Protein AF-A0A8H7GBW3-F1 (afdb_monomer_lite)

pLDDT: mean 79.23, std 15.1, range [35.78, 96.19]

Structure (mmCIF, N/CA/C/O backbone):
data_AF-A0A8H7GBW3-F1
#
_entry.id   AF-A0A8H7GBW3-F1
#
loop_
_atom_site.group_PDB
_atom_site.id
_atom_site.type_symbol
_atom_site.label_atom_id
_atom_site.label_alt_id
_atom_site.label_comp_id
_atom_site.label_asym_id
_atom_site.label_entity_id
_atom_site.label_seq_id
_atom_site.pdbx_PDB_ins_code
_atom_site.Cartn_x
_atom_site.Cartn_y
_atom_site.Cartn_z
_atom_site.occupancy
_atom_site.B_iso_or_equiv
_atom_site.auth_seq_id
_atom_site.auth_comp_id
_atom_site.auth_asym_id
_atom_site.auth_atom_id
_atom_site.pdbx_PDB_model_num
ATOM 1 N N . MET A 1 1 ? 8.876 -14.991 158.838 1.00 41.28 1 MET A N 1
ATOM 2 C CA . MET A 1 1 ? 8.296 -15.681 159.999 1.00 41.28 1 MET A CA 1
ATOM 3 C C . MET A 1 1 ? 6.791 -15.752 159.807 1.00 41.28 1 MET A C 1
ATOM 5 O O . MET A 1 1 ? 6.085 -14.806 160.114 1.00 41.28 1 MET A O 1
ATOM 9 N N . ASP A 1 2 ? 6.394 -16.838 159.150 1.00 40.28 2 ASP A N 1
ATOM 10 C CA . ASP A 1 2 ? 5.352 -17.784 159.567 1.00 40.28 2 ASP A CA 1
ATOM 11 C C . ASP A 1 2 ? 3.860 -17.391 159.601 1.00 40.28 2 ASP A C 1
ATOM 13 O O . ASP A 1 2 ? 3.387 -16.589 160.402 1.00 40.28 2 ASP A O 1
ATOM 17 N N . SER A 1 3 ? 3.112 -18.108 158.753 1.00 56.53 3 SER A N 1
ATOM 18 C CA . SER A 1 3 ? 1.673 -18.420 158.819 1.00 56.53 3 SER A CA 1
ATOM 19 C C . SER A 1 3 ? 1.268 -19.022 160.180 1.00 56.53 3 SER A C 1
ATOM 21 O O . SER A 1 3 ? 2.076 -19.763 160.745 1.00 56.53 3 SER A O 1
ATOM 23 N N . PRO A 1 4 ? 0.038 -18.792 160.709 1.00 57.91 4 PRO A N 1
ATOM 24 C CA . PRO A 1 4 ? -1.144 -19.662 160.435 1.00 57.91 4 PRO A CA 1
ATOM 25 C C . PRO A 1 4 ? -2.521 -18.914 160.516 1.00 57.91 4 PRO A C 1
ATOM 27 O O . PRO A 1 4 ? -2.536 -17.707 160.714 1.00 57.91 4 PRO A O 1
ATOM 30 N N . SER A 1 5 ? -3.734 -19.510 160.477 1.00 47.69 5 SER A N 1
ATOM 31 C CA . SER A 1 5 ? -4.339 -20.628 159.701 1.00 47.69 5 SER A CA 1
ATOM 32 C C . SER A 1 5 ? -5.863 -20.760 160.030 1.00 47.69 5 SER A C 1
ATOM 34 O O . SER A 1 5 ? -6.308 -20.310 161.079 1.00 47.69 5 SER A O 1
ATOM 36 N N . THR A 1 6 ? -6.621 -21.521 159.217 1.00 47.53 6 THR A N 1
ATOM 37 C CA . THR A 1 6 ? -7.866 -22.279 159.569 1.00 47.53 6 THR A CA 1
ATOM 38 C C . THR A 1 6 ? -9.262 -21.588 159.635 1.00 47.53 6 THR A C 1
ATOM 40 O O . THR A 1 6 ? -9.763 -21.241 160.692 1.00 47.53 6 THR A O 1
ATOM 43 N N . ALA A 1 7 ? -9.944 -21.573 158.477 1.00 46.47 7 ALA A N 1
ATOM 44 C CA . ALA A 1 7 ? -11.243 -22.227 158.163 1.00 46.47 7 ALA A CA 1
ATOM 45 C C . ALA A 1 7 ? -12.636 -21.872 158.795 1.00 46.47 7 ALA A C 1
ATOM 47 O O . ALA A 1 7 ? -12.895 -22.119 159.967 1.00 46.47 7 ALA A O 1
ATOM 48 N N . ARG A 1 8 ? -13.600 -21.658 157.862 1.00 43.66 8 ARG A N 1
ATOM 49 C CA . ARG A 1 8 ? -14.906 -22.373 157.649 1.00 43.66 8 ARG A CA 1
ATOM 50 C C . ARG A 1 8 ? -16.265 -21.688 157.983 1.00 43.66 8 ARG A C 1
ATOM 52 O O . ARG A 1 8 ? -16.519 -21.334 159.121 1.00 43.66 8 ARG A O 1
ATOM 59 N N . SER A 1 9 ? -17.185 -21.761 156.993 1.00 44.03 9 SER A N 1
ATOM 60 C CA . SER A 1 9 ? -18.679 -21.716 157.068 1.00 44.03 9 SER A CA 1
ATOM 61 C C . SER A 1 9 ? -19.381 -20.395 157.472 1.00 44.03 9 SER A C 1
ATOM 63 O O . SER A 1 9 ? -18.870 -19.680 158.314 1.00 44.03 9 SER A O 1
ATOM 65 N N . GLN A 1 10 ? -20.595 -20.030 157.006 1.00 46.59 10 GLN A N 1
ATOM 66 C CA . GLN A 1 10 ? -21.400 -20.340 155.794 1.00 46.59 10 GLN A CA 1
ATOM 67 C C . GLN A 1 10 ? -22.585 -19.319 155.696 1.00 46.59 10 GLN A C 1
ATOM 69 O O . GLN A 1 10 ? -22.879 -18.646 156.676 1.00 46.59 10 GLN A O 1
ATOM 74 N N . THR A 1 11 ? -23.305 -19.276 154.558 1.00 41.72 11 THR A N 1
ATOM 75 C CA . THR A 1 11 ? -24.682 -18.728 154.326 1.00 41.72 11 THR A CA 1
ATOM 76 C C . THR A 1 11 ? -25.010 -17.221 154.471 1.00 41.72 11 THR A C 1
ATOM 78 O O . THR A 1 11 ? -24.872 -16.656 155.545 1.00 41.72 11 THR A O 1
ATOM 81 N N . GLY A 1 12 ? -25.679 -16.654 153.442 1.00 35.78 12 GLY A N 1
ATOM 82 C CA . GLY A 1 12 ? -26.846 -15.760 153.646 1.00 35.78 12 GLY A CA 1
ATOM 83 C C . GLY A 1 12 ? -26.941 -14.433 152.859 1.00 35.78 12 GLY A C 1
ATOM 84 O O . GLY A 1 12 ? -26.372 -13.451 153.300 1.00 35.78 12 GLY A O 1
ATOM 85 N N . GLN A 1 13 ? -27.774 -14.405 151.798 1.00 41.00 13 GLN A N 1
ATOM 86 C CA . GLN A 1 13 ? -28.487 -13.248 151.176 1.00 41.00 13 GLN A CA 1
ATOM 87 C C . GLN A 1 13 ? -27.652 -12.043 150.646 1.00 41.00 13 GLN A C 1
ATOM 89 O O . GLN A 1 13 ? -26.916 -11.407 151.381 1.00 41.00 13 GLN A O 1
ATOM 94 N N . LEU A 1 14 ? -27.609 -11.712 149.343 1.00 44.44 14 LEU A N 1
ATOM 95 C CA . LEU A 1 14 ? -28.643 -11.256 148.377 1.00 44.44 14 LEU A CA 1
ATOM 96 C C . LEU A 1 14 ? -29.246 -9.856 148.618 1.00 44.44 14 LEU A C 1
ATOM 98 O O . LEU A 1 14 ? -30.238 -9.726 149.323 1.00 44.44 14 LEU A O 1
ATOM 102 N N . GLN A 1 15 ? -28.756 -8.864 147.859 1.00 40.22 15 GLN A N 1
ATOM 103 C CA . GLN A 1 15 ? -29.548 -7.734 147.347 1.00 40.22 15 GLN A CA 1
ATOM 104 C C . GLN A 1 15 ? -28.914 -7.237 146.026 1.00 40.22 15 GLN A C 1
ATOM 106 O O . GLN A 1 15 ? -27.753 -6.832 146.021 1.00 40.22 15 GLN A O 1
ATOM 111 N N . LEU A 1 16 ? -29.648 -7.282 144.905 1.00 48.81 16 LEU A N 1
ATOM 112 C CA . LEU A 1 16 ? -29.244 -6.668 143.625 1.00 48.81 16 LEU A CA 1
ATOM 113 C C . LEU A 1 16 ? -29.977 -5.326 143.415 1.00 48.81 16 LEU A C 1
ATOM 115 O O . LEU A 1 16 ? -31.138 -5.220 143.818 1.00 48.81 16 LEU A O 1
ATOM 119 N N . PRO A 1 17 ? -29.377 -4.341 142.717 1.00 45.72 17 PRO A N 1
ATOM 120 C CA . PRO A 1 17 ? -30.129 -3.282 142.046 1.00 45.72 17 PRO A CA 1
ATOM 121 C C . PRO A 1 17 ? -30.806 -3.832 140.771 1.00 45.72 17 PRO A C 1
ATOM 123 O O . PRO A 1 17 ? -30.269 -4.717 140.105 1.00 45.72 17 PRO A O 1
ATOM 126 N N . GLY A 1 18 ? -32.015 -3.349 140.469 1.00 49.81 18 GLY A N 1
ATOM 127 C CA . GLY A 1 18 ? -32.898 -3.922 139.440 1.00 49.81 18 GLY A CA 1
ATOM 128 C C . GLY A 1 18 ? -32.713 -3.377 138.010 1.00 49.81 18 GLY A C 1
ATOM 129 O O . GLY A 1 18 ? -31.930 -2.455 137.798 1.00 49.81 18 GLY A O 1
ATOM 130 N N . PRO A 1 19 ? -33.447 -3.935 137.025 1.00 57.28 19 PRO A N 1
ATOM 131 C CA . PRO A 1 19 ? -33.397 -3.510 135.624 1.00 57.28 19 PRO A CA 1
ATOM 132 C C . PRO A 1 19 ? -34.268 -2.272 135.330 1.00 57.28 19 PRO A C 1
ATOM 134 O O . PRO A 1 19 ? -35.390 -2.151 135.830 1.00 57.28 19 PRO A O 1
ATOM 137 N N . ASP A 1 20 ? -33.789 -1.392 134.443 1.00 59.53 20 ASP A N 1
ATOM 138 C CA . ASP A 1 20 ? -34.456 -0.143 134.038 1.00 59.53 20 ASP A CA 1
ATOM 139 C C . ASP A 1 20 ? -35.731 -0.370 133.203 1.00 59.53 20 ASP A C 1
ATOM 141 O O . ASP A 1 20 ? -35.733 -0.288 131.971 1.00 59.53 20 ASP A O 1
ATOM 145 N N . THR A 1 21 ? -36.855 -0.606 133.879 1.00 62.66 21 THR A N 1
ATOM 146 C CA . THR A 1 21 ? -38.175 -0.834 133.253 1.00 62.66 21 THR A CA 1
ATOM 147 C C . THR A 1 21 ? -38.645 0.305 132.333 1.00 62.66 21 THR A C 1
ATOM 149 O O . THR A 1 21 ? -39.323 0.049 131.338 1.00 62.66 21 THR A O 1
ATOM 152 N N . GLU A 1 22 ? -38.237 1.549 132.595 1.00 65.94 22 GLU A N 1
ATOM 153 C CA . GLU A 1 22 ? -38.532 2.708 131.737 1.00 65.94 22 GLU A CA 1
ATOM 154 C C . GLU A 1 22 ? -37.785 2.674 130.393 1.00 65.94 22 GLU A C 1
ATOM 156 O O . GLU A 1 22 ? -38.315 3.127 129.377 1.00 65.94 22 GLU A O 1
ATOM 161 N N . SER A 1 23 ? -36.582 2.087 130.345 1.00 70.06 23 SER A N 1
ATOM 162 C CA . SER A 1 23 ? -35.850 1.903 129.082 1.00 70.06 23 SER A CA 1
ATOM 163 C C . SER A 1 23 ? -36.550 0.881 128.177 1.00 70.06 23 SER A C 1
ATOM 165 O O . SER A 1 23 ? -36.661 1.083 126.967 1.00 70.06 23 SER A O 1
ATOM 167 N N . ILE A 1 24 ? -37.112 -0.169 128.787 1.00 73.44 24 ILE A N 1
ATOM 168 C CA . ILE A 1 24 ? -37.851 -1.239 128.112 1.00 73.44 24 ILE A CA 1
ATOM 169 C C . ILE A 1 24 ? -39.161 -0.699 127.522 1.00 73.44 24 ILE A C 1
ATOM 171 O O . ILE A 1 24 ? -39.461 -0.988 126.366 1.00 73.44 24 ILE A O 1
ATOM 175 N N . LYS A 1 25 ? -39.911 0.143 128.252 1.00 75.31 25 LYS A N 1
ATOM 176 C CA . LYS A 1 25 ? -41.130 0.784 127.718 1.00 75.31 25 LYS A CA 1
ATOM 177 C C . LYS A 1 25 ? -40.852 1.621 126.469 1.00 75.31 25 LYS A C 1
ATOM 179 O O . LYS A 1 25 ? -41.499 1.404 125.451 1.00 75.31 25 LYS A O 1
ATOM 184 N N . ARG A 1 26 ? -39.846 2.505 126.508 1.00 78.00 26 ARG A N 1
ATOM 185 C CA . ARG A 1 26 ? -39.468 3.335 125.344 1.00 78.00 26 ARG A CA 1
ATOM 186 C C . ARG A 1 26 ? -39.010 2.495 124.153 1.00 78.00 26 ARG A C 1
ATOM 188 O O . ARG A 1 26 ? -39.268 2.856 123.008 1.00 78.00 26 ARG A O 1
ATOM 195 N N . MET A 1 27 ? -38.342 1.369 124.410 1.00 79.75 27 MET A N 1
ATOM 196 C CA . MET A 1 27 ? -37.966 0.421 123.362 1.00 79.75 27 MET A CA 1
ATOM 197 C C . MET A 1 27 ? -39.200 -0.243 122.737 1.00 79.75 27 MET A C 1
ATOM 199 O O . MET A 1 27 ? -39.281 -0.326 121.517 1.00 79.75 27 MET A O 1
ATOM 203 N N . ILE A 1 28 ? -40.190 -0.641 123.542 1.00 81.31 28 ILE A N 1
ATOM 204 C CA . ILE A 1 28 ? -41.454 -1.211 123.052 1.00 81.31 28 ILE A CA 1
ATOM 205 C C . ILE A 1 28 ? -42.258 -0.176 122.252 1.00 81.31 28 ILE A C 1
ATOM 207 O O . ILE A 1 28 ? -42.728 -0.505 121.168 1.00 81.31 28 ILE A O 1
ATOM 211 N N . GLU A 1 29 ? -42.370 1.071 122.715 1.00 84.19 29 GLU A N 1
ATOM 212 C CA . GLU A 1 29 ? -43.036 2.160 121.977 1.00 84.19 29 GLU A CA 1
ATOM 213 C C . GLU A 1 29 ? -42.334 2.453 120.638 1.00 84.19 29 GLU A C 1
ATOM 215 O O . GLU A 1 29 ? -42.985 2.573 119.601 1.00 84.19 29 GLU A O 1
ATOM 220 N N . SER A 1 30 ? -40.996 2.476 120.629 1.00 84.06 30 SER A N 1
ATOM 221 C CA . SER A 1 30 ? -40.172 2.579 119.414 1.00 84.06 30 SER A CA 1
ATOM 222 C C . SER A 1 30 ? -40.413 1.416 118.438 1.00 84.06 30 SER A C 1
ATOM 224 O O . SER A 1 30 ? -40.588 1.626 117.232 1.00 84.06 30 SER A O 1
ATOM 226 N N . MET A 1 31 ? -40.487 0.181 118.948 1.00 81.25 31 MET A N 1
ATOM 227 C CA . MET A 1 31 ? -40.780 -1.009 118.142 1.00 81.25 31 MET A CA 1
ATOM 228 C C . MET A 1 31 ? -42.220 -1.007 117.611 1.00 81.25 31 MET A C 1
ATOM 230 O O . MET A 1 31 ? -42.444 -1.358 116.457 1.00 81.25 31 MET A O 1
ATOM 234 N N . GLN A 1 32 ? -43.198 -0.546 118.393 1.00 84.69 32 GLN A N 1
ATOM 235 C CA . GLN A 1 32 ? -44.579 -0.371 117.933 1.00 84.69 32 GLN A CA 1
ATOM 236 C C . GLN A 1 32 ? -44.677 0.694 116.834 1.00 84.69 32 GLN A C 1
ATOM 238 O O . GLN A 1 32 ? -45.327 0.459 115.815 1.00 84.69 32 GLN A O 1
ATOM 243 N N . LEU A 1 33 ? -43.980 1.825 116.985 1.00 87.38 33 LEU A N 1
ATOM 244 C CA . LEU A 1 33 ? -43.928 2.883 115.975 1.00 87.38 33 LEU A CA 1
ATOM 245 C C . LEU A 1 33 ? -43.276 2.397 114.670 1.00 87.38 33 LEU A C 1
ATOM 247 O O . LEU A 1 33 ? -43.780 2.681 113.583 1.00 87.38 33 LEU A O 1
ATOM 251 N N . THR A 1 34 ? -42.184 1.631 114.755 1.00 84.75 34 THR A N 1
ATOM 252 C CA . THR A 1 34 ? -41.528 1.057 113.566 1.00 84.75 34 THR A CA 1
ATOM 253 C C . THR A 1 34 ? -42.356 -0.047 112.912 1.00 84.75 34 THR A C 1
ATOM 255 O O . THR A 1 34 ? -42.403 -0.087 111.686 1.00 84.75 34 THR A O 1
ATOM 258 N N . VAL A 1 35 ? -43.082 -0.877 113.670 1.00 84.56 35 VAL A N 1
ATOM 259 C CA . VAL A 1 35 ? -44.037 -1.856 113.112 1.00 84.56 35 VAL A CA 1
ATOM 260 C C . VAL A 1 35 ? -45.212 -1.159 112.420 1.00 84.56 35 VAL A C 1
ATOM 262 O O . VAL A 1 35 ? -45.552 -1.530 111.298 1.00 84.56 35 VAL A O 1
ATOM 265 N N . ALA A 1 36 ? -45.788 -0.112 113.020 1.00 86.19 36 ALA A N 1
ATOM 266 C CA . ALA A 1 36 ? -46.840 0.687 112.386 1.00 86.19 36 ALA A CA 1
ATOM 267 C C . ALA A 1 36 ? -46.343 1.373 111.098 1.00 86.19 36 ALA A C 1
ATOM 269 O O . ALA A 1 36 ? -47.038 1.375 110.083 1.00 86.19 36 ALA A O 1
ATOM 270 N N . THR A 1 37 ? -45.107 1.884 111.112 1.00 87.88 37 THR A N 1
ATOM 271 C CA . THR A 1 37 ? -44.452 2.468 109.931 1.00 87.88 37 THR A CA 1
ATOM 272 C C . THR A 1 37 ? -44.187 1.413 108.850 1.00 87.88 37 THR A C 1
ATOM 274 O O . THR A 1 37 ? -44.417 1.679 107.673 1.00 87.88 37 THR A O 1
ATOM 277 N N . LEU A 1 38 ? -43.758 0.197 109.216 1.00 84.81 38 LEU A N 1
ATOM 278 C CA . LEU A 1 38 ? -43.622 -0.911 108.265 1.00 84.81 38 LEU A CA 1
ATOM 279 C C . LEU A 1 38 ? -44.970 -1.296 107.649 1.00 84.81 38 LEU A C 1
ATOM 281 O O . LEU A 1 38 ? -45.023 -1.500 106.442 1.00 84.81 38 LEU A O 1
ATOM 285 N N . GLY A 1 39 ? -46.043 -1.361 108.445 1.00 88.81 39 GLY A N 1
ATOM 286 C CA . GLY A 1 39 ? -47.399 -1.627 107.955 1.00 88.81 39 GLY A CA 1
ATOM 287 C C . GLY A 1 39 ? -47.833 -0.604 106.905 1.00 88.81 39 GLY A C 1
ATOM 288 O O . GLY A 1 39 ? -48.138 -0.977 105.776 1.00 88.81 39 GLY A O 1
ATOM 289 N N . ALA A 1 40 ? -47.729 0.689 107.229 1.00 85.81 40 ALA A N 1
ATOM 290 C CA . ALA A 1 40 ? -48.033 1.771 106.292 1.00 85.81 40 ALA A CA 1
ATOM 291 C C . ALA A 1 40 ? -47.168 1.718 105.015 1.00 85.81 40 ALA A C 1
ATOM 293 O O . ALA A 1 40 ? -47.674 1.931 103.913 1.00 85.81 40 ALA A O 1
ATOM 294 N N . ASN A 1 41 ? -45.879 1.377 105.138 1.00 85.06 41 ASN A N 1
ATOM 295 C CA . ASN A 1 41 ? -44.990 1.196 103.989 1.00 85.06 41 ASN A CA 1
ATOM 296 C C . ASN A 1 41 ? -45.386 -0.014 103.124 1.00 85.06 41 ASN A C 1
ATOM 298 O O . ASN A 1 41 ? -45.298 0.070 101.900 1.00 85.06 41 ASN A O 1
ATOM 302 N N . PHE A 1 42 ? -45.835 -1.120 103.728 1.00 87.94 42 PHE A N 1
ATOM 303 C CA . PHE A 1 42 ? -46.348 -2.291 103.009 1.00 87.94 42 PHE A CA 1
ATOM 304 C C . PHE A 1 42 ? -47.660 -1.986 102.281 1.00 87.94 42 PHE A C 1
ATOM 306 O O . PHE A 1 42 ? -47.790 -2.341 101.110 1.00 87.94 42 PHE A O 1
ATOM 313 N N . ASP A 1 43 ? -48.592 -1.274 102.917 1.00 87.50 43 ASP A N 1
ATOM 314 C CA . ASP A 1 43 ? -49.839 -0.836 102.282 1.00 87.50 43 ASP A CA 1
ATOM 315 C C . ASP A 1 43 ? -49.565 0.128 101.118 1.00 87.50 43 ASP A C 1
ATOM 317 O O . ASP A 1 43 ? -50.149 -0.007 100.040 1.00 87.50 43 ASP A O 1
ATOM 321 N N . GLN A 1 44 ? -48.614 1.054 101.283 1.00 86.44 44 GLN A N 1
ATOM 322 C CA . GLN A 1 44 ? -48.184 1.953 100.214 1.00 86.44 44 GLN A CA 1
ATOM 323 C C . GLN A 1 44 ? -47.500 1.197 99.062 1.00 86.44 44 GLN A C 1
ATOM 325 O O . GLN A 1 44 ? -47.791 1.480 97.899 1.00 86.44 44 GLN A O 1
ATOM 330 N N . LEU A 1 45 ? -46.648 0.208 99.355 1.00 83.25 45 LEU A N 1
ATOM 331 C CA . LEU A 1 45 ? -46.054 -0.683 98.350 1.00 83.25 45 LEU A CA 1
ATOM 332 C C . LEU A 1 45 ? -47.116 -1.507 97.616 1.00 83.25 45 LEU A C 1
ATOM 334 O O . LEU A 1 45 ? -47.035 -1.651 96.400 1.00 83.25 45 LEU A O 1
ATOM 338 N N . ASN A 1 46 ? -48.139 -2.002 98.312 1.00 82.69 46 ASN A N 1
ATOM 339 C CA . ASN A 1 46 ? -49.242 -2.745 97.709 1.00 82.69 46 ASN A CA 1
ATOM 340 C C . ASN A 1 46 ? -50.107 -1.840 96.805 1.00 82.69 46 ASN A C 1
ATOM 342 O O . ASN A 1 46 ? -50.441 -2.200 95.673 1.00 82.69 46 ASN A O 1
ATOM 346 N N . ALA A 1 47 ? -50.386 -0.609 97.244 1.00 81.31 47 ALA A N 1
ATOM 347 C CA . ALA A 1 47 ? -51.077 0.410 96.451 1.00 81.31 47 ALA A CA 1
ATOM 348 C C . ALA A 1 47 ? -50.253 0.899 95.239 1.00 81.31 47 ALA A C 1
ATOM 350 O O . ALA A 1 47 ? -50.819 1.281 94.213 1.00 81.31 47 ALA A O 1
ATOM 351 N N . GLN A 1 48 ? -48.920 0.889 95.328 1.00 78.38 48 GLN A N 1
ATOM 352 C CA . GLN A 1 48 ? -48.032 1.169 94.196 1.00 78.38 48 GLN A CA 1
ATOM 353 C C . GLN A 1 48 ? -47.914 -0.031 93.246 1.00 78.38 48 GLN A C 1
ATOM 355 O O . GLN A 1 48 ? -47.956 0.164 92.036 1.00 78.38 48 GLN A O 1
ATOM 360 N N . SER A 1 49 ? -47.835 -1.256 93.769 1.00 72.38 49 SER A N 1
ATOM 361 C CA . SER A 1 49 ? -47.766 -2.502 92.994 1.00 72.38 49 SER A CA 1
ATOM 362 C C . SER A 1 49 ? -49.032 -2.730 92.165 1.00 72.38 49 SER A C 1
ATOM 364 O O . SER A 1 49 ? -48.956 -2.968 90.961 1.00 72.38 49 SER A O 1
ATOM 366 N N . THR A 1 50 ? -50.211 -2.539 92.765 1.00 74.00 50 THR A N 1
ATOM 367 C CA . THR A 1 50 ? -51.498 -2.599 92.050 1.00 74.00 50 THR A CA 1
ATOM 368 C C . THR A 1 50 ? -51.594 -1.537 90.952 1.00 74.00 50 THR A C 1
ATOM 370 O O . THR A 1 50 ? -51.963 -1.865 89.827 1.00 74.00 50 THR A O 1
ATOM 373 N N . LYS A 1 51 ? -51.167 -0.291 91.212 1.00 71.31 51 LYS A N 1
ATOM 374 C CA . LYS A 1 51 ? -51.081 0.756 90.174 1.00 71.31 51 LYS A CA 1
ATOM 375 C C . LYS A 1 51 ? -50.083 0.416 89.065 1.00 71.31 51 LYS A C 1
ATOM 377 O O . LYS A 1 51 ? -50.387 0.639 87.896 1.00 71.31 51 LYS A O 1
ATOM 382 N N . LEU A 1 52 ? -48.924 -0.150 89.400 1.00 66.81 52 LEU A N 1
ATOM 383 C CA . LEU A 1 52 ? -47.920 -0.575 88.423 1.00 66.81 52 LEU A CA 1
ATOM 384 C C . LEU A 1 52 ? -48.453 -1.712 87.537 1.00 66.81 52 LEU A C 1
ATOM 386 O O . LEU A 1 52 ? -48.287 -1.662 86.321 1.00 66.81 52 LEU A O 1
ATOM 390 N N . SER A 1 53 ? -49.191 -2.662 88.121 1.00 64.31 53 SER A N 1
ATOM 391 C CA . SER A 1 53 ? -49.888 -3.730 87.392 1.00 64.31 53 SER A CA 1
ATOM 392 C C . SER A 1 53 ? -50.971 -3.217 86.433 1.00 64.31 53 SER A C 1
ATOM 394 O O . SER A 1 53 ? -51.341 -3.945 85.518 1.00 64.31 53 SER A O 1
ATOM 396 N N . THR A 1 54 ? -51.478 -1.993 86.624 1.00 64.75 54 THR A N 1
ATOM 397 C CA . THR A 1 54 ? -52.426 -1.331 85.703 1.00 64.75 54 THR A CA 1
ATOM 398 C C . THR A 1 54 ? -51.770 -0.353 84.721 1.00 64.75 54 THR A C 1
ATOM 400 O O . THR A 1 54 ? -52.452 0.166 83.842 1.00 64.75 54 THR A O 1
ATOM 403 N N . LEU A 1 55 ? -50.473 -0.061 84.879 1.00 60.66 55 LEU A N 1
ATOM 404 C CA . LEU A 1 55 ? -49.727 0.918 84.072 1.00 60.66 55 LEU A CA 1
ATOM 405 C C . LEU A 1 55 ? -48.674 0.283 83.154 1.00 60.66 55 LEU A C 1
ATOM 407 O O . LEU A 1 55 ? -48.221 0.932 82.212 1.00 60.66 55 LEU A O 1
ATOM 411 N N . GLY A 1 56 ? -48.286 -0.970 83.396 1.00 61.59 56 GLY A N 1
ATOM 412 C CA . GLY A 1 56 ? -47.607 -1.766 82.379 1.00 61.59 56 GLY A CA 1
ATOM 413 C C . GLY A 1 56 ? -48.592 -2.138 81.263 1.00 61.59 56 GLY A C 1
ATOM 414 O O . GLY A 1 56 ? -49.719 -2.522 81.583 1.00 61.59 56 GLY A O 1
ATOM 415 N N . PRO A 1 57 ? -48.209 -2.067 79.971 1.00 59.53 57 PRO A N 1
ATOM 416 C CA . PRO A 1 57 ? -48.994 -2.721 78.930 1.00 59.53 57 PRO A CA 1
ATOM 417 C C . PRO A 1 57 ? -49.100 -4.203 79.289 1.00 59.53 57 PRO A C 1
ATOM 419 O O . PRO A 1 57 ? -48.092 -4.822 79.650 1.00 59.53 57 PRO A O 1
ATOM 422 N N . THR A 1 58 ? -50.303 -4.774 79.218 1.00 65.12 58 THR A N 1
ATOM 423 C CA . THR A 1 58 ? -50.446 -6.210 79.464 1.00 65.12 58 THR A CA 1
ATOM 424 C C . THR A 1 58 ? -49.597 -6.965 78.437 1.00 65.12 58 THR A C 1
ATOM 426 O O . THR A 1 58 ? -49.381 -6.482 77.319 1.00 65.12 58 THR A O 1
ATOM 429 N N . MET A 1 59 ? -49.057 -8.138 78.792 1.00 61.69 59 MET A N 1
ATOM 430 C CA . MET A 1 59 ? -48.246 -8.902 77.829 1.00 61.69 59 MET A CA 1
ATOM 431 C C . MET A 1 59 ? -49.037 -9.231 76.554 1.00 61.69 59 MET A C 1
ATOM 433 O O . MET A 1 59 ? -48.452 -9.296 75.473 1.00 61.69 59 MET A O 1
ATOM 437 N N . ASP A 1 60 ? -50.362 -9.328 76.671 1.00 65.75 60 ASP A N 1
ATOM 438 C CA . ASP A 1 60 ? -51.287 -9.492 75.557 1.00 65.75 60 ASP A CA 1
ATOM 439 C C . ASP A 1 60 ? -51.296 -8.258 74.635 1.00 65.75 60 ASP A C 1
ATOM 441 O O . ASP A 1 60 ? -51.083 -8.418 73.432 1.00 65.75 60 ASP A O 1
ATOM 445 N N . ASP A 1 61 ? -51.409 -7.032 75.170 1.00 71.12 61 ASP A N 1
ATOM 446 C CA . ASP A 1 61 ? -51.314 -5.783 74.387 1.00 71.12 61 ASP A CA 1
ATOM 447 C C . ASP A 1 61 ? -49.968 -5.661 73.658 1.00 71.12 61 ASP A C 1
ATOM 449 O O . ASP A 1 61 ? -49.910 -5.302 72.478 1.00 71.12 61 ASP A O 1
ATOM 453 N N . ALA A 1 62 ? -48.868 -5.993 74.343 1.00 69.94 62 ALA A N 1
ATOM 454 C CA . ALA A 1 62 ? -47.536 -5.992 73.746 1.00 69.94 62 ALA A CA 1
ATOM 455 C C . ALA A 1 62 ? -47.417 -7.040 72.622 1.00 69.94 62 ALA A C 1
ATOM 457 O O . ALA A 1 62 ? -46.861 -6.752 71.559 1.00 69.94 62 ALA A O 1
ATOM 458 N N . SER A 1 63 ? -47.988 -8.236 72.809 1.00 75.44 63 SER A N 1
ATOM 459 C CA . SER A 1 63 ? -48.013 -9.291 71.787 1.00 75.44 63 SER A CA 1
ATOM 460 C C . SER A 1 63 ? -48.864 -8.906 70.567 1.00 75.44 63 SER A C 1
ATOM 462 O O . SER A 1 63 ? -48.472 -9.175 69.425 1.00 75.44 63 SER A O 1
ATOM 464 N N . ALA A 1 64 ? -49.981 -8.204 70.783 1.00 80.81 64 ALA A N 1
ATOM 465 C CA . ALA A 1 64 ? -50.842 -7.686 69.728 1.00 80.81 64 ALA A CA 1
ATOM 466 C C . ALA A 1 64 ? -50.116 -6.609 68.908 1.00 80.81 64 ALA A C 1
ATOM 468 O O . ALA A 1 64 ? -50.105 -6.681 67.677 1.00 80.81 64 ALA A O 1
ATOM 469 N N . GLN A 1 65 ? -49.418 -5.678 69.571 1.00 83.06 65 GLN A N 1
ATOM 470 C CA . GLN A 1 65 ? -48.588 -4.668 68.905 1.00 83.06 65 GLN A CA 1
ATOM 471 C C . GLN A 1 65 ? -47.433 -5.295 68.111 1.00 83.06 65 GLN A C 1
ATOM 473 O O . GLN A 1 65 ? -47.221 -4.921 66.958 1.00 83.06 65 GLN A O 1
ATOM 478 N N . ILE A 1 66 ? -46.725 -6.290 68.661 1.00 82.94 66 ILE A N 1
ATOM 479 C CA . ILE A 1 66 ? -45.673 -7.033 67.941 1.00 82.94 66 ILE A CA 1
ATOM 480 C C . ILE A 1 66 ? -46.251 -7.747 66.710 1.00 82.94 66 ILE A C 1
ATOM 482 O O . ILE A 1 66 ? -45.653 -7.715 65.632 1.00 82.94 66 ILE A O 1
ATOM 486 N N . THR A 1 67 ? -47.438 -8.346 66.830 1.00 86.38 67 THR A N 1
ATOM 487 C CA . THR A 1 67 ? -48.117 -9.026 65.716 1.00 86.38 67 THR A CA 1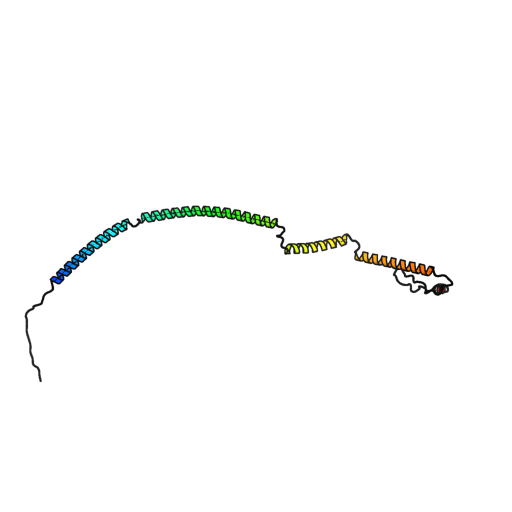
ATOM 488 C C . THR A 1 67 ? -48.541 -8.038 64.627 1.00 86.38 67 THR A C 1
ATOM 490 O O . THR A 1 67 ? -48.314 -8.292 63.441 1.00 86.38 67 THR A O 1
ATOM 493 N N . GLN A 1 68 ? -49.083 -6.878 65.013 1.00 89.19 68 GLN A N 1
ATOM 494 C CA . GLN A 1 68 ? -49.431 -5.786 64.104 1.00 89.19 68 GLN A CA 1
ATOM 495 C C . GLN A 1 68 ? -48.191 -5.233 63.387 1.00 89.19 68 GLN A C 1
ATOM 497 O O . GLN A 1 68 ? -48.205 -5.091 62.163 1.00 89.19 68 GLN A O 1
ATOM 502 N N . LEU A 1 69 ? -47.094 -4.996 64.114 1.00 86.38 69 LEU A N 1
ATOM 503 C CA . LEU A 1 69 ? -45.825 -4.542 63.546 1.00 86.38 69 LEU A CA 1
ATOM 504 C C . LEU A 1 69 ? -45.254 -5.585 62.570 1.00 86.38 69 LEU A C 1
ATOM 506 O O . LEU A 1 69 ? -44.851 -5.244 61.462 1.00 86.38 69 LEU A O 1
ATOM 510 N N . GLY A 1 70 ? -45.301 -6.873 62.925 1.00 89.06 70 GLY A N 1
ATOM 511 C CA . GLY A 1 70 ? -44.873 -7.980 62.065 1.00 89.06 70 GLY A CA 1
ATOM 512 C C . GLY A 1 70 ? -45.753 -8.192 60.824 1.00 89.06 70 GLY A C 1
ATOM 513 O O . GLY A 1 70 ? -45.274 -8.704 59.809 1.00 89.06 70 GLY A O 1
ATOM 514 N N . ALA A 1 71 ? -47.029 -7.802 60.863 1.00 89.75 71 ALA A N 1
ATOM 515 C CA . ALA A 1 71 ? -47.888 -7.734 59.680 1.00 89.75 71 ALA A CA 1
ATOM 516 C C . ALA A 1 71 ? -47.551 -6.506 58.813 1.00 89.75 71 ALA A C 1
ATOM 518 O O . ALA A 1 71 ? -47.461 -6.615 57.588 1.00 89.75 71 ALA A O 1
ATOM 519 N N . GLN A 1 72 ? -47.291 -5.355 59.441 1.00 91.88 72 GLN A N 1
ATOM 520 C CA . GLN A 1 72 ? -46.898 -4.125 58.760 1.00 91.88 72 GLN A CA 1
ATOM 521 C C . GLN A 1 72 ? -45.554 -4.278 58.033 1.00 91.88 72 GLN A C 1
ATOM 523 O O . GLN A 1 72 ? -45.488 -3.944 56.850 1.00 91.88 72 GLN A O 1
ATOM 528 N N . ILE A 1 73 ? -44.535 -4.857 58.681 1.00 90.06 73 ILE A N 1
ATOM 529 C CA . ILE A 1 73 ? -43.223 -5.175 58.088 1.00 90.06 73 ILE A CA 1
ATOM 530 C C . ILE A 1 73 ? -43.402 -6.066 56.854 1.00 90.06 73 ILE A C 1
ATOM 532 O O . ILE A 1 73 ? -43.026 -5.660 55.759 1.00 90.06 73 ILE A O 1
ATOM 536 N N . ARG A 1 74 ? -44.116 -7.196 56.972 1.00 92.50 74 ARG A N 1
ATOM 537 C CA . ARG A 1 74 ? -44.398 -8.080 55.823 1.00 92.50 74 ARG A CA 1
ATOM 538 C C . ARG A 1 74 ? -45.132 -7.367 54.680 1.00 92.50 74 ARG A C 1
ATOM 540 O O . ARG A 1 74 ? -44.858 -7.626 53.508 1.00 92.50 74 ARG A O 1
ATOM 547 N N . SER A 1 75 ? -46.035 -6.433 54.993 1.00 91.69 75 SER A N 1
ATOM 548 C CA . SER A 1 75 ? -46.706 -5.606 53.980 1.00 91.69 75 SER A CA 1
ATOM 549 C C . SER A 1 75 ? -45.771 -4.580 53.319 1.00 91.69 75 SER A C 1
ATOM 551 O O . SER A 1 75 ? -45.968 -4.233 52.152 1.00 91.69 75 SER A O 1
ATOM 553 N N . MET A 1 76 ? -44.756 -4.096 54.042 1.00 91.44 76 MET A N 1
ATOM 554 C CA . MET A 1 76 ? -43.731 -3.190 53.531 1.00 91.44 76 MET A CA 1
ATOM 555 C C . MET A 1 76 ? -42.732 -3.933 52.649 1.00 91.44 76 MET A C 1
ATOM 557 O O . MET A 1 76 ? -42.494 -3.467 51.537 1.00 91.44 76 MET A O 1
ATOM 561 N N . ASP A 1 77 ? -42.251 -5.104 53.065 1.00 92.25 77 ASP A N 1
ATOM 562 C CA . ASP A 1 77 ? -41.352 -5.958 52.278 1.00 92.25 77 ASP A CA 1
ATOM 563 C C . ASP A 1 77 ? -41.993 -6.322 50.932 1.00 92.25 77 ASP A C 1
ATOM 565 O O . ASP A 1 77 ? -41.427 -6.062 49.871 1.00 92.25 77 ASP A O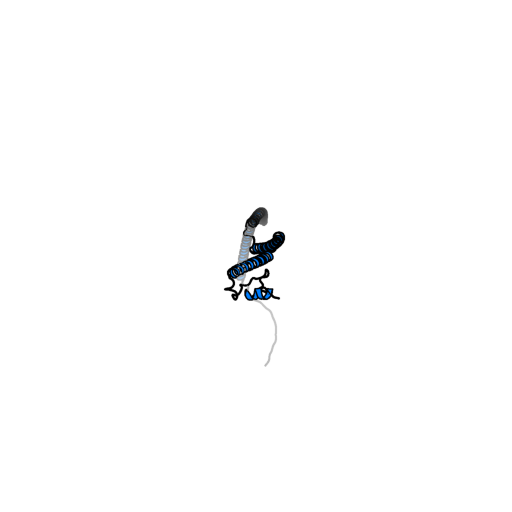 1
ATOM 569 N N . ALA A 1 78 ? -43.250 -6.783 50.940 1.00 93.19 78 ALA A N 1
ATOM 570 C CA . ALA A 1 78 ? -43.994 -7.094 49.716 1.00 93.19 78 ALA A CA 1
ATOM 571 C C . ALA A 1 78 ? -44.219 -5.875 48.791 1.00 93.19 78 ALA A C 1
ATOM 573 O O . ALA A 1 78 ? -44.418 -6.031 47.582 1.00 93.19 78 ALA A O 1
ATOM 574 N N . ARG A 1 79 ? -44.202 -4.646 49.332 1.00 92.44 79 ARG A N 1
ATOM 575 C CA . ARG A 1 79 ? -44.238 -3.398 48.545 1.00 92.44 79 ARG A CA 1
ATOM 576 C C . ARG A 1 79 ? -42.849 -2.987 48.058 1.00 92.44 79 ARG A C 1
ATOM 578 O O . ARG A 1 79 ? -42.754 -2.412 46.975 1.00 92.44 79 ARG A O 1
ATOM 585 N N . GLN A 1 80 ? -41.797 -3.244 48.832 1.00 91.56 80 GLN A N 1
ATOM 586 C CA . GLN A 1 80 ? -40.413 -2.980 48.446 1.00 91.56 80 GLN A CA 1
ATOM 587 C C . GLN A 1 80 ? -39.967 -3.929 47.334 1.00 91.56 80 GLN A C 1
ATOM 589 O O . GLN A 1 80 ? -39.471 -3.440 46.326 1.00 91.56 80 GLN A O 1
ATOM 594 N N . GLU A 1 81 ? -40.263 -5.227 47.421 1.00 93.50 81 GLU A N 1
ATOM 595 C CA . GLU A 1 81 ? -39.920 -6.196 46.371 1.00 93.50 81 GLU A CA 1
ATOM 596 C C . GLU A 1 81 ? -40.557 -5.816 45.024 1.00 93.50 81 GLU A C 1
ATOM 598 O O . GLU A 1 81 ? -39.884 -5.753 43.999 1.00 93.50 81 GLU A O 1
ATOM 603 N N . LYS A 1 82 ? -41.834 -5.404 45.024 1.00 93.50 82 LYS A N 1
ATOM 604 C CA . LYS A 1 82 ? -42.508 -4.885 43.817 1.00 93.50 82 LYS A CA 1
ATOM 605 C C . LYS A 1 82 ? -41.853 -3.620 43.247 1.00 93.50 82 LYS A C 1
ATOM 607 O O . LYS A 1 82 ? -41.867 -3.422 42.033 1.00 93.50 82 LYS A O 1
ATOM 612 N N . LYS A 1 83 ? -41.288 -2.750 44.095 1.00 90.56 83 LYS A N 1
ATOM 613 C CA . LYS A 1 83 ? -40.516 -1.575 43.648 1.00 90.56 83 LYS A CA 1
ATOM 614 C C . LYS A 1 83 ? -39.150 -1.982 43.096 1.00 90.56 83 LYS A C 1
ATOM 616 O O . LYS A 1 83 ? -38.735 -1.421 42.089 1.00 90.56 83 LYS A O 1
ATOM 621 N N . ILE A 1 84 ? -38.487 -2.953 43.722 1.00 92.56 84 ILE A N 1
ATOM 622 C CA . ILE A 1 84 ? -37.193 -3.496 43.302 1.00 92.56 84 ILE A CA 1
ATOM 623 C C . ILE A 1 84 ? -37.322 -4.189 41.941 1.00 92.56 84 ILE A C 1
ATOM 625 O O . ILE A 1 84 ? -36.540 -3.888 41.048 1.00 92.56 84 ILE A O 1
ATOM 629 N N . GLU A 1 85 ? -38.338 -5.025 41.720 1.00 94.62 85 GLU A N 1
ATOM 630 C CA . GLU A 1 85 ? -38.607 -5.630 40.405 1.00 94.62 85 GLU A CA 1
ATOM 631 C C . GLU A 1 85 ? -38.928 -4.582 39.329 1.00 94.62 85 GLU A C 1
ATOM 633 O O . GLU A 1 85 ? -38.385 -4.628 38.219 1.00 94.62 85 GLU A O 1
ATOM 638 N N . LYS A 1 86 ? -39.731 -3.559 39.657 1.00 91.81 86 LYS A N 1
ATOM 639 C CA . LYS A 1 86 ? -39.966 -2.438 38.733 1.00 91.81 86 LYS A CA 1
ATOM 640 C C . LYS A 1 86 ? -38.677 -1.657 38.424 1.00 91.81 86 LYS A C 1
ATOM 642 O O . LYS A 1 86 ? -38.494 -1.201 37.301 1.00 91.81 86 LYS A O 1
ATOM 647 N N . LEU A 1 87 ? -37.767 -1.520 39.387 1.00 90.44 87 LEU A N 1
ATOM 648 C CA . LEU A 1 87 ? -36.471 -0.881 39.164 1.00 90.44 87 LEU A CA 1
ATOM 649 C C . LEU A 1 87 ? -35.539 -1.766 38.320 1.00 90.44 87 LEU A C 1
ATOM 651 O O . LEU A 1 87 ? -34.928 -1.260 37.387 1.00 90.44 87 LEU A O 1
ATOM 655 N N . LYS A 1 88 ? -35.474 -3.081 38.575 1.00 91.56 88 LYS A N 1
ATOM 656 C CA . LYS A 1 88 ? -34.696 -4.044 37.770 1.00 91.56 88 LYS A CA 1
ATOM 657 C C . LYS A 1 88 ? -35.140 -4.056 36.306 1.00 91.56 88 LYS A C 1
ATOM 659 O O . LYS A 1 88 ? -34.291 -4.118 35.422 1.00 91.56 88 LYS A O 1
ATOM 664 N N . THR A 1 89 ? -36.449 -4.009 36.046 1.00 91.69 89 THR A N 1
ATOM 665 C CA . THR A 1 89 ? -36.992 -3.971 34.675 1.00 91.69 89 THR A CA 1
ATOM 666 C C . THR A 1 89 ? -36.612 -2.676 33.959 1.00 91.69 89 THR A C 1
ATOM 668 O O . THR A 1 89 ? -36.024 -2.754 32.883 1.00 91.69 89 THR A O 1
ATOM 671 N N . LEU A 1 90 ? -36.807 -1.513 34.595 1.00 88.75 90 LEU A N 1
ATOM 672 C CA . LEU A 1 90 ? -36.368 -0.219 34.052 1.00 88.75 90 LEU A CA 1
ATOM 673 C C . LEU A 1 90 ? -34.849 -0.170 33.813 1.00 88.75 90 LEU A C 1
ATOM 675 O O . LEU A 1 90 ? -34.414 0.179 32.723 1.00 88.75 90 LEU A O 1
ATOM 679 N N . MET A 1 91 ? -34.034 -0.602 34.782 1.00 85.62 91 MET A N 1
ATOM 680 C CA . MET A 1 91 ? -32.574 -0.644 34.633 1.00 85.62 91 MET A CA 1
ATOM 681 C C . MET A 1 91 ? -32.122 -1.585 33.513 1.00 85.62 91 MET A C 1
ATOM 683 O O . MET A 1 91 ? -31.156 -1.276 32.821 1.00 85.62 91 MET A O 1
ATOM 687 N N . ARG A 1 92 ? -32.790 -2.730 33.315 1.00 89.25 92 ARG A N 1
ATOM 688 C CA . ARG A 1 92 ? -32.487 -3.644 32.203 1.00 89.25 92 ARG A CA 1
ATOM 689 C C . ARG A 1 92 ? -32.778 -2.978 30.860 1.00 89.25 92 ARG A C 1
ATOM 691 O O . ARG A 1 92 ? -31.964 -3.093 29.951 1.00 89.25 92 ARG A O 1
ATOM 698 N N . GLU A 1 93 ? -33.904 -2.285 30.747 1.00 84.81 93 GLU A N 1
ATOM 699 C CA . GLU A 1 93 ? -34.324 -1.620 29.513 1.00 84.81 93 GLU A CA 1
ATOM 700 C C . GLU A 1 93 ? -33.448 -0.397 29.189 1.00 84.81 93 GLU A C 1
ATOM 702 O O . GLU A 1 93 ? -32.972 -0.272 28.060 1.00 84.81 93 GLU A O 1
ATOM 707 N N . ASP A 1 94 ? -33.097 0.417 30.190 1.00 85.19 94 ASP A N 1
ATOM 708 C CA . ASP A 1 94 ? -32.115 1.502 30.057 1.00 85.19 94 ASP A CA 1
ATOM 709 C C . ASP A 1 94 ? -30.722 0.972 29.679 1.00 85.19 94 ASP A C 1
ATOM 711 O O . ASP A 1 94 ? -30.073 1.519 28.787 1.00 85.19 94 ASP A O 1
ATOM 715 N N . LEU A 1 95 ? -30.253 -0.123 30.292 1.00 76.06 95 LEU A N 1
ATOM 716 C CA . LEU A 1 95 ? -28.980 -0.756 29.921 1.00 76.06 95 LEU A CA 1
ATOM 717 C C . LEU A 1 95 ? -29.010 -1.310 28.488 1.00 76.06 95 LEU A C 1
ATOM 719 O O . LEU A 1 95 ? -28.020 -1.169 27.766 1.00 76.06 95 LEU A O 1
ATOM 723 N N . MET A 1 96 ? -30.128 -1.892 28.043 1.00 78.50 96 MET A N 1
ATOM 724 C CA . MET A 1 96 ? -30.300 -2.323 26.651 1.00 78.50 96 MET A CA 1
ATOM 725 C C . MET A 1 96 ? -30.320 -1.128 25.691 1.00 78.50 96 MET A C 1
ATOM 727 O O . MET A 1 96 ? -29.637 -1.167 24.672 1.00 78.50 96 MET A O 1
ATOM 731 N N . GLN A 1 97 ? -30.986 -0.019 26.026 1.00 78.69 97 GLN A N 1
ATOM 732 C CA . GLN A 1 97 ? -30.923 1.196 25.206 1.00 78.69 97 GLN A CA 1
ATOM 733 C C . GLN A 1 97 ? -29.530 1.835 25.182 1.00 78.69 97 GLN A C 1
ATOM 735 O O . GLN A 1 97 ? -29.105 2.315 24.134 1.00 78.69 97 GLN A O 1
ATOM 740 N N . VAL A 1 98 ? -28.802 1.854 26.301 1.00 76.75 98 VAL A N 1
ATOM 741 C CA . VAL A 1 98 ? -27.438 2.405 26.365 1.00 76.75 98 VAL A CA 1
ATOM 742 C C . VAL A 1 98 ? -26.449 1.522 25.607 1.00 76.75 98 VAL A C 1
ATOM 744 O O . VAL A 1 98 ? -25.565 2.053 24.939 1.00 76.75 98 VAL A O 1
ATOM 747 N N . THR A 1 99 ? -26.584 0.195 25.667 1.00 70.44 99 THR A N 1
ATOM 748 C CA . THR A 1 99 ? -25.749 -0.717 24.867 1.00 70.44 99 THR A CA 1
ATOM 749 C C . THR A 1 99 ? -26.082 -0.624 23.382 1.00 70.44 99 THR A C 1
ATOM 751 O O . THR A 1 99 ? -25.154 -0.474 22.594 1.00 70.44 99 THR A O 1
ATOM 754 N N . LEU A 1 100 ? -27.361 -0.581 22.993 1.00 70.25 100 LEU A N 1
ATOM 755 C CA . LEU A 1 100 ? -27.768 -0.344 21.602 1.00 70.25 100 LEU A CA 1
ATOM 756 C C . LEU A 1 100 ? -27.256 1.004 21.080 1.00 70.25 100 LEU A C 1
ATOM 758 O O . LEU A 1 100 ? -26.585 1.025 20.057 1.00 70.25 100 LEU A O 1
ATOM 762 N N . LYS A 1 101 ? -27.458 2.111 21.807 1.00 73.38 101 LYS A N 1
ATOM 763 C CA . LYS A 1 101 ? -26.955 3.442 21.408 1.00 73.38 101 LYS A CA 1
ATOM 764 C C . LYS A 1 101 ? -25.428 3.515 21.354 1.00 73.38 101 LYS A C 1
ATOM 766 O O . LYS A 1 101 ? -24.896 4.277 20.554 1.00 73.38 101 LYS A O 1
ATOM 771 N N . LYS A 1 102 ? -24.708 2.748 22.184 1.00 67.31 102 LYS A N 1
ATOM 772 C CA . LYS A 1 102 ? -23.246 2.611 22.071 1.00 67.31 102 LYS A CA 1
ATOM 773 C C . LYS A 1 102 ? -22.865 1.839 20.812 1.00 67.31 102 LYS A C 1
ATOM 775 O O . LYS A 1 102 ? -22.123 2.382 20.012 1.00 67.31 102 LYS A O 1
ATOM 780 N N . LEU A 1 103 ? -23.437 0.657 20.584 1.00 63.78 103 LEU A N 1
ATOM 781 C CA . LEU A 1 103 ? -23.171 -0.159 19.393 1.00 63.78 103 LEU A CA 1
ATOM 782 C C . LEU A 1 103 ? -23.538 0.566 18.088 1.00 63.78 103 LEU A C 1
ATOM 784 O O . LEU A 1 103 ? -22.791 0.503 17.121 1.00 63.78 103 LEU A O 1
ATOM 788 N N . GLU A 1 104 ? -24.650 1.296 18.065 1.00 64.31 104 GLU A N 1
ATOM 789 C CA . GLU A 1 104 ? -25.099 2.099 16.924 1.00 64.31 104 GLU A CA 1
ATOM 790 C C . GLU A 1 104 ? -24.191 3.315 16.688 1.00 64.31 104 GLU A C 1
ATOM 792 O O . GLU A 1 104 ? -23.879 3.644 15.543 1.00 64.31 104 GLU A O 1
ATOM 797 N N . LYS A 1 105 ? -23.698 3.951 17.760 1.00 60.75 105 LYS A N 1
ATOM 798 C CA . LYS A 1 105 ? -22.688 5.013 17.676 1.00 60.75 105 LYS A CA 1
ATOM 799 C C . LYS A 1 105 ? -21.323 4.473 17.244 1.00 60.75 105 LYS A C 1
ATOM 801 O O . LYS A 1 105 ? -20.645 5.144 16.478 1.00 60.75 105 LYS A O 1
ATOM 806 N N . ASP A 1 106 ? -20.935 3.285 17.688 1.00 55.62 106 ASP A N 1
ATOM 807 C CA . ASP A 1 106 ? -19.668 2.642 17.333 1.00 55.62 106 ASP A CA 1
ATOM 808 C C . ASP A 1 106 ? -19.695 2.115 15.884 1.00 55.62 106 ASP A C 1
ATOM 810 O O . ASP A 1 106 ? -18.691 2.207 15.184 1.00 55.62 106 ASP A O 1
ATOM 814 N N . ALA A 1 107 ? -20.855 1.659 15.395 1.00 58.78 107 ALA A N 1
ATOM 815 C CA . ALA A 1 107 ? -21.063 1.244 14.005 1.00 58.78 107 ALA A CA 1
ATOM 816 C C . ALA A 1 107 ? -21.149 2.428 13.022 1.00 58.78 107 ALA A C 1
ATOM 818 O O . ALA A 1 107 ? -20.610 2.347 11.920 1.00 58.78 107 ALA A O 1
ATOM 819 N N . ASN A 1 108 ? -21.795 3.535 13.413 1.00 55.34 108 ASN A N 1
ATOM 820 C CA . ASN A 1 108 ? -21.961 4.722 12.562 1.00 55.34 108 ASN A CA 1
ATOM 821 C C . ASN A 1 108 ? -20.869 5.795 12.754 1.00 55.34 108 ASN A C 1
ATOM 823 O O . ASN A 1 108 ? -20.913 6.832 12.091 1.00 55.34 108 ASN A O 1
ATOM 827 N N . SER A 1 109 ? -19.887 5.587 13.639 1.00 48.03 109 SER A N 1
ATOM 828 C CA . SER A 1 109 ? -18.768 6.518 13.834 1.00 48.03 109 SER A CA 1
ATOM 829 C C . SER A 1 109 ? -17.544 6.095 13.010 1.00 48.03 109 SER A C 1
ATOM 831 O O . SER A 1 109 ? -16.793 5.211 13.435 1.00 48.03 109 SER A O 1
ATOM 833 N N . PRO A 1 110 ? -17.230 6.772 11.885 1.00 54.34 110 PRO A N 1
ATOM 834 C CA . PRO A 1 110 ? -16.010 6.497 11.118 1.00 54.34 110 PRO A CA 1
ATOM 835 C C . PRO A 1 110 ? -14.715 6.808 11.897 1.00 54.34 110 PRO A C 1
ATOM 837 O O . PRO A 1 110 ? -13.625 6.475 11.435 1.00 54.34 110 PRO A O 1
ATOM 840 N N . ALA A 1 111 ? -14.817 7.420 13.083 1.00 52.97 111 ALA A N 1
ATOM 841 C CA . ALA A 1 111 ? -13.692 7.730 13.959 1.00 52.97 111 ALA A CA 1
ATOM 842 C C . ALA A 1 111 ? -13.247 6.560 14.863 1.00 52.97 111 ALA A C 1
ATOM 844 O O . ALA A 1 111 ? -12.214 6.686 15.518 1.00 52.97 111 ALA A O 1
ATOM 845 N N . LEU A 1 112 ? -13.984 5.436 14.923 1.00 48.66 112 LEU A N 1
ATOM 846 C CA . LEU A 1 112 ? -13.629 4.305 15.800 1.00 48.66 112 LEU A CA 1
ATOM 847 C C . LEU A 1 112 ? -12.689 3.264 15.159 1.00 48.66 112 LEU A C 1
ATOM 849 O O . LEU A 1 112 ? -12.214 2.353 15.840 1.00 48.66 112 LEU A O 1
ATOM 853 N N . TYR A 1 113 ? -12.337 3.417 13.880 1.00 55.47 113 TYR A N 1
ATOM 854 C CA . TYR A 1 113 ? -11.180 2.714 13.329 1.00 55.47 113 TYR A CA 1
ATOM 855 C C . TYR A 1 113 ? -9.914 3.326 13.921 1.00 55.47 113 TYR A C 1
ATOM 857 O O . TYR A 1 113 ? -9.437 4.354 13.437 1.00 55.47 113 TYR A O 1
ATOM 865 N N . SER A 1 114 ? -9.381 2.676 14.963 1.00 64.62 114 SER A N 1
ATOM 866 C CA . SER A 1 114 ? -8.084 3.004 15.564 1.00 64.62 114 SER A CA 1
ATOM 867 C C . SER A 1 114 ? -7.064 3.347 14.469 1.00 64.62 114 SER A C 1
ATOM 869 O O . SER A 1 114 ? -6.985 2.612 13.476 1.00 64.62 114 SER A O 1
ATOM 871 N N . PRO A 1 115 ? -6.258 4.417 14.618 1.00 73.50 115 PRO A N 1
ATOM 872 C CA . PRO A 1 115 ? -5.289 4.809 13.595 1.00 73.50 115 PRO A CA 1
ATOM 873 C C . PRO A 1 115 ? -4.313 3.673 13.252 1.00 73.50 115 PRO A C 1
ATOM 875 O O . PRO A 1 115 ? -3.855 3.600 12.117 1.00 73.50 115 PRO A O 1
ATOM 878 N N . LEU A 1 116 ? -4.079 2.747 14.193 1.00 74.19 116 LEU A N 1
ATOM 879 C CA . LEU A 1 116 ? -3.316 1.511 13.999 1.00 74.19 116 LEU A CA 1
ATOM 880 C C . LEU A 1 116 ? -3.964 0.555 12.978 1.00 74.19 116 LEU A C 1
ATOM 882 O O . LEU A 1 116 ? -3.277 -0.034 12.151 1.00 74.19 116 LEU A O 1
ATOM 886 N N . ILE A 1 117 ? -5.293 0.414 13.009 1.00 76.69 117 ILE A N 1
ATOM 887 C CA . ILE A 1 117 ? -6.040 -0.416 12.053 1.00 76.69 117 ILE A CA 1
ATOM 888 C C . ILE A 1 117 ? -6.016 0.250 10.675 1.00 76.69 117 ILE A C 1
ATOM 890 O O . ILE A 1 117 ? -5.802 -0.428 9.674 1.00 76.69 117 ILE A O 1
ATOM 894 N N . GLN A 1 118 ? -6.164 1.578 10.605 1.00 80.00 118 GLN A N 1
ATOM 895 C CA . GLN A 1 118 ? -6.068 2.297 9.331 1.00 80.00 118 GLN A CA 1
ATOM 896 C C . GLN A 1 118 ? -4.674 2.189 8.699 1.00 80.00 118 GLN A C 1
ATOM 898 O O . GLN A 1 118 ? -4.581 1.963 7.493 1.00 80.00 118 GLN A O 1
ATOM 903 N N . THR A 1 119 ? -3.590 2.322 9.474 1.00 82.62 119 THR A N 1
ATOM 904 C CA . THR A 1 119 ? -2.235 2.107 8.943 1.00 82.62 119 THR A CA 1
ATOM 905 C C . THR A 1 119 ? -2.023 0.658 8.533 1.00 82.62 119 THR A C 1
ATOM 907 O O . THR A 1 119 ? -1.549 0.428 7.427 1.00 82.62 119 THR A O 1
ATOM 910 N N . GLN A 1 120 ? -2.447 -0.319 9.338 1.00 85.56 120 GLN A N 1
ATOM 911 C CA . GLN A 1 120 ? -2.286 -1.736 9.006 1.00 85.56 120 GLN A CA 1
ATOM 912 C C . GLN A 1 120 ? -3.076 -2.145 7.748 1.00 85.56 120 GLN A C 1
ATOM 914 O O . GLN A 1 120 ? -2.530 -2.850 6.900 1.00 85.56 120 GLN A O 1
ATOM 919 N N . ILE A 1 121 ? -4.304 -1.640 7.563 1.00 85.75 121 ILE A N 1
ATOM 920 C CA . ILE A 1 121 ? -5.073 -1.805 6.317 1.00 85.75 121 ILE A CA 1
ATOM 921 C C . ILE A 1 121 ? -4.342 -1.149 5.143 1.00 85.75 121 ILE A C 1
ATOM 923 O O . ILE A 1 121 ? -4.192 -1.784 4.105 1.00 85.75 121 ILE A O 1
ATOM 927 N N . ARG A 1 122 ? -3.843 0.088 5.288 1.00 88.00 122 ARG A N 1
ATOM 928 C CA . ARG A 1 122 ? -3.089 0.773 4.219 1.00 88.00 122 ARG A CA 1
ATOM 929 C C . ARG A 1 122 ? -1.821 0.016 3.827 1.00 88.00 122 ARG A C 1
ATOM 931 O O . ARG A 1 122 ? -1.550 -0.097 2.638 1.00 88.00 122 ARG A O 1
ATOM 938 N N . THR A 1 123 ? -1.069 -0.523 4.787 1.00 91.31 123 THR A N 1
ATOM 939 C CA . THR A 1 123 ? 0.140 -1.316 4.518 1.00 91.31 123 THR A CA 1
ATOM 940 C C . THR A 1 123 ? -0.197 -2.623 3.799 1.00 91.31 123 THR A C 1
ATOM 942 O O . THR A 1 123 ? 0.434 -2.937 2.796 1.00 91.31 123 THR A O 1
ATOM 945 N N . GLN A 1 124 ? -1.216 -3.359 4.254 1.00 92.00 124 GLN A N 1
ATOM 946 C CA . GLN A 1 124 ? -1.651 -4.596 3.592 1.00 92.00 124 GLN A CA 1
ATOM 947 C C . GLN A 1 124 ? -2.200 -4.331 2.183 1.00 92.00 124 GLN A C 1
ATOM 949 O O . GLN A 1 124 ? -1.857 -5.046 1.244 1.00 92.00 124 GLN A O 1
ATOM 954 N N . LEU A 1 125 ? -2.985 -3.264 2.012 1.00 91.88 125 LEU A N 1
ATOM 955 C CA . LEU A 1 125 ? -3.498 -2.843 0.711 1.00 91.88 125 LEU A CA 1
ATOM 956 C C . LEU A 1 125 ? -2.364 -2.424 -0.234 1.00 91.88 125 LEU A C 1
ATOM 958 O O . LEU A 1 125 ? -2.394 -2.802 -1.398 1.00 91.88 125 LEU A O 1
ATOM 962 N N . ALA A 1 126 ? -1.351 -1.700 0.252 1.00 92.75 126 ALA A N 1
ATOM 963 C CA . ALA A 1 126 ? -0.188 -1.324 -0.551 1.00 92.75 126 ALA A CA 1
ATOM 964 C C . ALA A 1 126 ? 0.565 -2.557 -1.075 1.00 92.75 126 ALA A C 1
ATOM 966 O O . ALA A 1 126 ? 0.841 -2.622 -2.268 1.00 92.75 126 ALA A O 1
ATOM 967 N N . ILE A 1 127 ? 0.808 -3.561 -0.223 1.00 93.00 127 ILE A N 1
ATOM 968 C CA . ILE A 1 127 ? 1.458 -4.826 -0.609 1.00 93.00 127 ILE A CA 1
ATOM 969 C C . ILE A 1 127 ? 0.627 -5.580 -1.663 1.00 93.00 127 ILE A C 1
ATOM 971 O O . ILE A 1 127 ? 1.171 -6.066 -2.653 1.00 93.00 127 ILE A O 1
ATOM 975 N N . GLN A 1 128 ? -0.695 -5.663 -1.478 1.00 93.31 128 GLN A N 1
ATOM 976 C CA . GLN A 1 128 ? -1.591 -6.331 -2.432 1.00 93.31 128 GLN A CA 1
ATOM 977 C C . GLN A 1 128 ? -1.653 -5.598 -3.778 1.00 93.31 128 GLN A C 1
ATOM 979 O O . GLN A 1 128 ? -1.562 -6.233 -4.828 1.00 93.31 128 GLN A O 1
ATOM 984 N N . VAL A 1 129 ? -1.761 -4.265 -3.755 1.00 94.69 129 VAL A N 1
ATOM 985 C CA . VAL A 1 129 ? -1.751 -3.430 -4.962 1.00 94.69 129 VAL A CA 1
ATOM 986 C C . VAL A 1 129 ? -0.407 -3.536 -5.677 1.00 94.69 129 VAL A C 1
ATOM 988 O O . VAL A 1 129 ? -0.405 -3.722 -6.886 1.00 94.69 129 VAL A O 1
ATOM 991 N N . GLU A 1 130 ? 0.724 -3.489 -4.971 1.00 92.62 130 GLU A N 1
ATOM 992 C CA . GLU A 1 130 ? 2.056 -3.637 -5.571 1.00 92.62 130 GLU A CA 1
ATOM 993 C C . GLU A 1 130 ? 2.216 -4.997 -6.266 1.00 92.62 130 GLU A C 1
ATOM 995 O O . GLU A 1 130 ? 2.600 -5.046 -7.435 1.00 92.62 130 GLU A O 1
ATOM 1000 N N . ALA A 1 131 ? 1.837 -6.094 -5.601 1.00 89.50 131 ALA A N 1
ATOM 1001 C CA . ALA A 1 131 ? 1.884 -7.434 -6.184 1.00 89.50 131 ALA A CA 1
ATOM 1002 C C . ALA A 1 131 ? 0.979 -7.569 -7.425 1.00 89.50 131 ALA A C 1
ATOM 1004 O O . ALA A 1 131 ? 1.388 -8.131 -8.445 1.00 89.50 131 ALA A O 1
ATOM 1005 N N . GLN A 1 132 ? -0.241 -7.028 -7.366 1.00 89.62 132 GLN A N 1
ATOM 1006 C CA . GLN A 1 132 ? -1.203 -7.125 -8.462 1.00 89.62 132 GLN A CA 1
ATOM 1007 C C . GLN A 1 132 ? -0.847 -6.205 -9.639 1.00 89.62 132 GLN A C 1
ATOM 1009 O O . GLN A 1 132 ? -0.979 -6.614 -10.793 1.00 89.62 132 GLN A O 1
ATOM 1014 N N . VAL A 1 133 ? -0.314 -5.011 -9.368 1.00 89.00 133 VAL A N 1
ATOM 1015 C CA . VAL A 1 133 ? 0.242 -4.104 -10.382 1.00 89.00 133 VAL A CA 1
ATOM 1016 C C . VAL A 1 133 ? 1.477 -4.723 -11.034 1.00 89.00 133 VAL A C 1
ATOM 1018 O O . VAL A 1 133 ? 1.575 -4.686 -12.255 1.00 89.00 133 VAL A O 1
ATOM 1021 N N . ALA A 1 134 ? 2.379 -5.362 -10.283 1.00 85.00 134 ALA A N 1
ATOM 1022 C CA . ALA A 1 134 ? 3.534 -6.057 -10.856 1.00 85.00 134 ALA A CA 1
ATOM 1023 C C . ALA A 1 134 ? 3.116 -7.200 -11.805 1.00 85.00 134 ALA A C 1
ATOM 1025 O O . ALA A 1 134 ? 3.639 -7.301 -12.918 1.00 85.00 134 ALA A O 1
ATOM 1026 N N . ALA A 1 135 ? 2.126 -8.011 -11.412 1.00 84.94 135 ALA A N 1
ATOM 1027 C CA . ALA A 1 135 ? 1.575 -9.074 -12.256 1.00 84.94 135 ALA A CA 1
ATOM 1028 C C . ALA A 1 135 ? 0.884 -8.529 -13.525 1.00 84.94 135 ALA A C 1
ATOM 1030 O O . ALA A 1 135 ? 1.083 -9.048 -14.627 1.00 84.94 135 ALA A O 1
ATOM 1031 N N . GLN A 1 136 ? 0.107 -7.448 -13.397 1.00 84.62 136 GLN A N 1
ATOM 1032 C CA . GLN A 1 136 ? -0.555 -6.800 -14.535 1.00 84.62 136 GLN A CA 1
ATOM 1033 C C . GLN A 1 136 ? 0.443 -6.103 -15.470 1.00 84.62 136 GLN A C 1
ATOM 1035 O O . GLN A 1 136 ? 0.306 -6.223 -16.685 1.00 84.62 136 GLN A O 1
ATOM 1040 N N . ILE A 1 137 ? 1.484 -5.452 -14.942 1.00 81.56 137 ILE A N 1
ATOM 1041 C CA . ILE A 1 137 ? 2.571 -4.853 -15.732 1.00 81.56 137 ILE A CA 1
ATOM 1042 C C . ILE A 1 137 ? 3.253 -5.914 -16.598 1.00 81.56 137 ILE A C 1
ATOM 1044 O O . ILE A 1 137 ? 3.405 -5.692 -17.795 1.00 81.56 137 ILE A O 1
ATOM 1048 N N . GLY A 1 138 ? 3.594 -7.080 -16.038 1.00 75.62 138 GLY A N 1
ATOM 1049 C CA . GLY A 1 138 ? 4.193 -8.176 -16.811 1.00 75.62 138 GLY A CA 1
ATOM 1050 C C . GLY A 1 138 ? 3.279 -8.746 -17.904 1.00 75.62 138 GLY A C 1
ATOM 1051 O O . GLY A 1 138 ? 3.769 -9.279 -18.894 1.00 75.62 138 GLY A O 1
ATOM 1052 N N . THR A 1 139 ? 1.959 -8.606 -17.752 1.00 78.38 139 THR A N 1
ATOM 1053 C CA . THR A 1 139 ? 0.965 -9.089 -18.727 1.00 78.38 139 THR A CA 1
ATOM 1054 C C . THR A 1 139 ? 0.666 -8.054 -19.820 1.00 78.38 139 THR A C 1
ATOM 1056 O O . THR A 1 139 ? 0.435 -8.419 -20.970 1.00 78.38 139 THR A O 1
ATOM 1059 N N . HIS A 1 140 ? 0.669 -6.760 -19.480 1.00 75.56 140 HIS A N 1
ATOM 1060 C CA . HIS A 1 140 ? 0.274 -5.671 -20.383 1.00 75.56 140 HIS A CA 1
ATOM 1061 C C . HIS A 1 140 ? 1.446 -4.897 -21.010 1.00 75.56 140 HIS A C 1
ATOM 1063 O O . HIS A 1 140 ? 1.237 -4.208 -22.007 1.00 75.56 140 HIS A O 1
ATOM 1069 N N . LEU A 1 141 ? 2.672 -5.014 -20.484 1.00 74.00 141 LEU A N 1
ATOM 1070 C CA . LEU A 1 141 ? 3.889 -4.506 -21.123 1.00 74.00 141 LEU A CA 1
ATOM 1071 C C . LEU A 1 141 ? 4.758 -5.682 -21.612 1.00 74.00 141 LEU A C 1
ATOM 1073 O O . LEU A 1 141 ? 5.603 -6.163 -20.860 1.00 74.00 141 LEU A O 1
ATOM 1077 N N . PRO A 1 142 ? 4.605 -6.126 -22.879 1.00 69.88 142 PRO A N 1
ATOM 1078 C CA . PRO A 1 142 ? 5.336 -7.280 -23.423 1.00 69.88 142 PRO A CA 1
ATOM 1079 C C . PRO A 1 142 ? 6.843 -7.039 -23.624 1.00 69.88 142 PRO A C 1
ATOM 1081 O O . PRO A 1 142 ? 7.579 -7.971 -23.932 1.00 69.88 142 PRO A O 1
ATOM 1084 N N . VAL A 1 143 ? 7.307 -5.796 -23.469 1.00 76.44 143 VAL A N 1
ATOM 1085 C CA . VAL A 1 143 ? 8.723 -5.411 -23.469 1.00 76.44 143 VAL A CA 1
ATOM 1086 C C . VAL A 1 143 ? 8.941 -4.521 -22.256 1.00 76.44 143 VAL A C 1
ATOM 1088 O O . VAL A 1 143 ? 8.214 -3.535 -22.088 1.00 76.44 143 VAL A O 1
ATOM 1091 N N . SER A 1 144 ? 9.930 -4.830 -21.416 1.00 79.88 144 SER A N 1
ATOM 1092 C CA . SER A 1 144 ? 10.171 -4.041 -20.209 1.00 79.88 144 SER A CA 1
ATOM 1093 C C . SER A 1 144 ? 10.591 -2.611 -20.561 1.00 79.88 144 SER A C 1
ATOM 1095 O O . SER A 1 144 ? 11.300 -2.370 -21.540 1.00 79.88 144 SER A O 1
ATOM 1097 N N . LEU A 1 145 ? 10.225 -1.635 -19.723 1.00 80.81 145 LEU A N 1
ATOM 1098 C CA . LEU A 1 145 ? 10.635 -0.235 -19.921 1.00 80.81 145 LEU A CA 1
ATOM 1099 C C . LEU A 1 145 ? 12.165 -0.083 -20.022 1.00 80.81 145 LEU A C 1
ATOM 1101 O O . LEU A 1 145 ? 12.658 0.799 -20.718 1.00 80.81 145 LEU A O 1
ATOM 1105 N N . ARG A 1 146 ? 12.933 -0.971 -19.372 1.00 83.38 146 ARG A N 1
ATOM 1106 C CA . ARG A 1 146 ? 14.401 -1.006 -19.465 1.00 83.38 146 ARG A CA 1
ATOM 1107 C C . ARG A 1 146 ? 14.883 -1.428 -20.854 1.00 83.38 146 ARG A C 1
ATOM 1109 O O . ARG A 1 146 ? 15.816 -0.822 -21.372 1.00 83.38 146 ARG A O 1
ATOM 1116 N N . GLU A 1 147 ? 14.253 -2.426 -21.466 1.00 87.56 147 GLU A N 1
ATOM 1117 C CA . GLU A 1 147 ? 14.554 -2.850 -22.839 1.00 87.56 147 GLU A CA 1
ATOM 1118 C C . GLU A 1 147 ? 14.154 -1.777 -23.855 1.00 87.56 147 GLU A C 1
ATOM 1120 O O . GLU A 1 147 ? 14.956 -1.465 -24.730 1.00 87.56 147 GLU A O 1
ATOM 1125 N N . GLN A 1 148 ? 12.994 -1.132 -23.683 1.00 87.25 148 GLN A N 1
ATOM 1126 C CA . GLN A 1 148 ? 12.567 -0.010 -24.532 1.00 87.25 148 GLN A CA 1
ATOM 1127 C C . GLN A 1 148 ? 13.558 1.168 -24.469 1.00 87.25 148 GLN A C 1
ATOM 1129 O O . GLN A 1 148 ? 13.972 1.692 -25.503 1.00 87.25 148 GLN A O 1
ATOM 1134 N N . ILE A 1 149 ? 14.014 1.545 -23.266 1.00 91.06 149 ILE A N 1
ATOM 1135 C CA . ILE A 1 149 ? 15.055 2.571 -23.073 1.00 91.06 149 ILE A CA 1
ATOM 1136 C C . ILE A 1 149 ? 16.377 2.151 -23.729 1.00 91.06 149 ILE A C 1
ATOM 1138 O O . ILE A 1 149 ? 17.060 2.980 -24.334 1.00 91.06 149 ILE A O 1
ATOM 1142 N N . ASN A 1 150 ? 16.760 0.878 -23.619 1.00 92.75 150 ASN A N 1
ATOM 1143 C CA . ASN A 1 150 ? 17.987 0.373 -24.227 1.00 92.75 150 ASN A CA 1
ATOM 1144 C C . ASN A 1 150 ? 17.910 0.356 -25.760 1.00 92.75 150 ASN A C 1
ATOM 1146 O O . ASN A 1 150 ? 18.899 0.719 -26.399 1.00 92.75 150 ASN A O 1
ATOM 1150 N N . GLU A 1 151 ? 16.759 0.009 -26.345 1.00 92.69 151 GLU A N 1
ATOM 1151 C CA . GLU A 1 151 ? 16.549 0.065 -27.794 1.00 92.69 151 GLU A CA 1
ATOM 1152 C C . GLU A 1 151 ? 16.560 1.504 -28.303 1.00 92.69 151 GLU A C 1
ATOM 1154 O O . GLU A 1 151 ? 17.374 1.831 -29.160 1.00 92.69 151 GLU A O 1
ATOM 1159 N N . SER A 1 152 ? 15.792 2.404 -27.684 1.00 93.94 152 SER A N 1
ATOM 1160 C CA . SER A 1 152 ? 15.810 3.831 -28.030 1.00 93.94 152 SER A CA 1
ATOM 1161 C C . SER A 1 152 ? 17.228 4.424 -27.946 1.00 93.94 152 SER A C 1
ATOM 1163 O O . SER A 1 152 ? 17.659 5.163 -28.829 1.00 93.94 152 SER A O 1
ATOM 1165 N N . ARG A 1 153 ? 18.039 4.023 -26.954 1.00 93.69 153 ARG A N 1
ATOM 1166 C CA . ARG A 1 153 ? 19.467 4.392 -26.883 1.00 93.69 153 ARG A CA 1
ATOM 1167 C C . ARG A 1 153 ? 20.322 3.769 -27.993 1.00 93.69 153 ARG A C 1
ATOM 1169 O O . ARG A 1 153 ? 21.346 4.352 -28.351 1.00 93.69 153 ARG A O 1
ATOM 1176 N N . ARG A 1 154 ? 19.998 2.579 -28.512 1.00 91.75 154 ARG A N 1
ATOM 1177 C CA . ARG A 1 154 ? 20.658 2.005 -29.705 1.00 91.75 154 ARG A CA 1
ATOM 1178 C C . ARG A 1 154 ? 20.284 2.795 -30.960 1.00 91.75 154 ARG A C 1
ATOM 1180 O O . ARG A 1 154 ? 21.181 3.177 -31.708 1.00 91.75 154 ARG A O 1
ATOM 1187 N N . GLU A 1 155 ? 19.008 3.114 -31.142 1.00 93.44 155 GLU A N 1
ATOM 1188 C CA . GLU A 1 155 ? 18.515 3.910 -3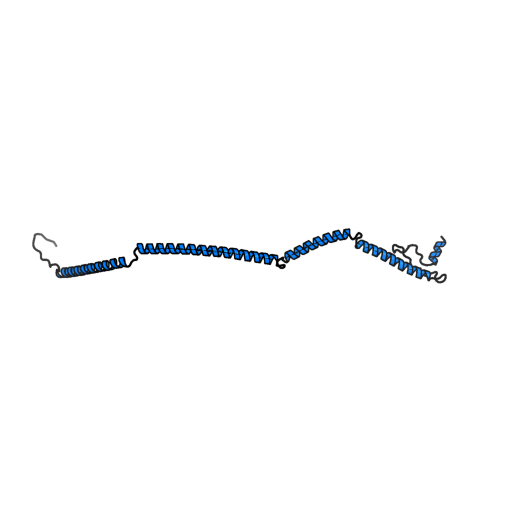2.270 1.00 93.44 155 GLU A CA 1
ATOM 1189 C C . GLU A 1 155 ? 19.098 5.326 -32.281 1.00 93.44 155 GLU A C 1
ATOM 1191 O O . GLU A 1 155 ? 19.656 5.743 -33.293 1.00 93.44 155 GLU A O 1
ATOM 1196 N N . LEU A 1 156 ? 19.074 6.038 -31.149 1.00 94.75 156 LEU A N 1
ATOM 1197 C CA . LEU A 1 156 ? 19.659 7.379 -31.031 1.00 94.75 156 LEU A CA 1
ATOM 1198 C C . LEU A 1 156 ? 21.157 7.392 -31.361 1.00 94.75 156 LEU A C 1
ATOM 1200 O O . LEU A 1 156 ? 21.617 8.302 -32.046 1.00 94.75 156 LEU A O 1
ATOM 1204 N N . ARG A 1 157 ? 21.918 6.367 -30.949 1.00 92.56 157 ARG A N 1
ATOM 1205 C CA . ARG A 1 157 ? 23.328 6.219 -31.353 1.00 92.56 157 ARG A CA 1
ATOM 1206 C C . ARG A 1 157 ? 23.468 5.994 -32.857 1.00 92.56 157 ARG A C 1
ATOM 1208 O O . ARG A 1 157 ? 24.280 6.670 -33.479 1.00 92.56 157 ARG A O 1
ATOM 1215 N N . ARG A 1 158 ? 22.649 5.121 -33.458 1.00 92.31 158 ARG A N 1
ATOM 1216 C CA . ARG A 1 158 ? 22.634 4.898 -34.917 1.00 92.31 158 ARG A CA 1
ATOM 1217 C C . ARG A 1 158 ? 22.327 6.191 -35.685 1.00 92.31 158 ARG A C 1
ATOM 1219 O O . ARG A 1 158 ? 22.992 6.469 -36.678 1.00 92.31 158 ARG A O 1
ATOM 1226 N N . VAL A 1 159 ? 21.357 6.983 -35.225 1.00 94.75 159 VAL A N 1
ATOM 1227 C CA . VAL A 1 159 ? 20.995 8.276 -35.832 1.00 94.75 159 VAL A CA 1
ATOM 1228 C C . VAL A 1 159 ? 22.112 9.305 -35.652 1.00 94.75 159 VAL A C 1
ATOM 1230 O O . VAL A 1 159 ? 22.477 9.958 -36.624 1.00 94.75 159 VAL A O 1
ATOM 1233 N N . SER A 1 160 ? 22.704 9.409 -34.458 1.00 94.31 160 SER A N 1
ATOM 1234 C CA . SER A 1 160 ? 23.822 10.323 -34.180 1.00 94.31 160 SER A CA 1
ATOM 1235 C C . SER A 1 160 ? 25.033 10.028 -35.069 1.00 94.31 160 SER A C 1
ATOM 1237 O O . SER A 1 160 ? 25.551 10.932 -35.718 1.00 94.31 160 SER A O 1
ATOM 1239 N N . VAL A 1 161 ? 25.433 8.757 -35.168 1.00 94.19 161 VAL A N 1
ATOM 1240 C CA . VAL A 1 161 ? 26.521 8.310 -36.052 1.00 94.19 161 VAL A CA 1
ATOM 1241 C C . VAL A 1 161 ? 26.162 8.532 -37.527 1.00 94.19 161 VAL A C 1
ATOM 1243 O O . VAL A 1 161 ? 27.007 8.931 -38.323 1.00 94.19 161 VAL A O 1
ATOM 1246 N N . GLY A 1 162 ? 24.899 8.324 -37.913 1.00 94.38 162 GLY A N 1
ATOM 1247 C CA . GLY A 1 162 ? 24.408 8.621 -39.262 1.00 94.38 162 GLY A CA 1
ATOM 1248 C C . GLY A 1 162 ? 24.473 10.111 -39.623 1.00 94.38 162 GLY A C 1
ATOM 1249 O O . GLY A 1 162 ? 24.818 10.446 -40.759 1.00 94.38 162 GLY A O 1
ATOM 1250 N N . LEU A 1 163 ? 24.187 10.997 -38.665 1.00 95.00 163 LEU A N 1
ATOM 1251 C CA . LEU A 1 163 ? 24.293 12.447 -38.817 1.00 95.00 163 LEU A CA 1
ATOM 1252 C C . LEU A 1 163 ? 25.756 12.880 -38.965 1.00 95.00 163 LEU A C 1
ATOM 1254 O O . LEU A 1 163 ? 26.090 13.522 -39.957 1.00 95.00 163 LEU A O 1
ATOM 1258 N N . GLU A 1 164 ? 26.627 12.456 -38.047 1.00 95.00 164 GLU A N 1
ATOM 1259 C CA . GLU A 1 164 ? 28.068 12.737 -38.084 1.00 95.00 164 GLU A CA 1
ATOM 1260 C C . GLU A 1 164 ? 28.695 12.251 -39.399 1.00 95.00 164 GLU A C 1
ATOM 1262 O O . GLU A 1 164 ? 29.323 13.023 -40.117 1.00 95.00 164 GLU A O 1
ATOM 1267 N N . ASN A 1 165 ? 28.385 11.020 -39.819 1.00 95.00 165 ASN A N 1
ATOM 1268 C CA . ASN A 1 165 ? 28.790 10.488 -41.120 1.00 95.00 165 ASN A CA 1
ATOM 1269 C C . ASN A 1 165 ? 28.297 11.321 -42.308 1.00 95.00 165 ASN A C 1
ATOM 1271 O O . ASN A 1 165 ? 28.983 11.400 -43.329 1.00 95.00 165 ASN A O 1
ATOM 1275 N N . SER A 1 166 ? 27.102 11.905 -42.217 1.00 95.81 166 SER A N 1
ATOM 1276 C CA . SER A 1 166 ? 26.550 12.761 -43.270 1.00 95.81 166 SER A CA 1
ATOM 1277 C C . SER A 1 166 ? 27.279 14.104 -43.326 1.00 95.81 166 SER A C 1
ATOM 1279 O O . SER A 1 166 ? 27.568 14.593 -44.420 1.00 95.81 166 SER A O 1
ATOM 1281 N N . GLU A 1 167 ? 27.658 14.666 -42.177 1.00 96.19 167 GLU A N 1
ATOM 1282 C CA . GLU A 1 167 ? 28.491 15.868 -42.112 1.00 96.19 167 GLU A CA 1
ATOM 1283 C C . GLU A 1 167 ? 29.921 15.612 -42.605 1.00 96.19 167 GLU A C 1
ATOM 1285 O O . GLU A 1 167 ? 30.404 16.366 -43.451 1.00 96.19 167 GLU A O 1
ATOM 1290 N N . SER A 1 168 ? 30.565 14.518 -42.191 1.00 94.81 168 SER A N 1
ATOM 1291 C CA . SER A 1 168 ? 31.887 14.112 -42.686 1.00 94.81 168 SER A CA 1
ATOM 1292 C C . SER A 1 168 ? 31.886 13.882 -44.197 1.00 94.81 168 SER A C 1
ATOM 1294 O O . SER A 1 168 ? 32.784 14.352 -44.892 1.00 94.81 168 SER A O 1
ATOM 1296 N N . ARG A 1 169 ? 30.843 13.242 -44.748 1.00 93.50 169 ARG A N 1
ATOM 1297 C CA . ARG A 1 169 ? 30.662 13.112 -46.206 1.00 93.50 169 ARG A CA 1
ATOM 1298 C C . ARG A 1 169 ? 30.480 14.467 -46.887 1.00 93.50 169 ARG A C 1
ATOM 1300 O O . ARG A 1 169 ? 31.089 14.682 -47.931 1.00 93.50 169 ARG A O 1
ATOM 1307 N N . ARG A 1 170 ? 29.697 15.386 -46.305 1.00 95.81 170 ARG A N 1
ATOM 1308 C CA . ARG A 1 170 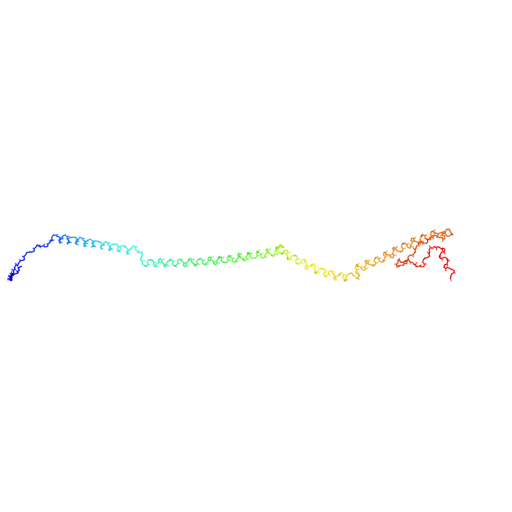? 29.522 16.752 -46.831 1.00 95.81 170 ARG A CA 1
ATOM 1309 C C . ARG A 1 170 ? 30.859 17.496 -46.881 1.00 95.81 170 ARG A C 1
ATOM 1311 O O . ARG A 1 170 ? 31.182 18.055 -47.925 1.00 95.81 170 ARG A O 1
ATOM 1318 N N . ILE A 1 171 ? 31.646 17.451 -45.804 1.00 94.56 171 ILE A N 1
ATOM 1319 C CA . ILE A 1 171 ? 32.986 18.058 -45.731 1.00 94.56 171 ILE A CA 1
ATOM 1320 C C . ILE A 1 171 ? 33.901 17.443 -46.798 1.00 94.56 171 ILE A C 1
ATOM 1322 O O . ILE A 1 171 ? 34.410 18.164 -47.650 1.00 94.56 171 ILE A O 1
ATOM 1326 N N . ASN A 1 172 ? 34.015 16.113 -46.838 1.00 93.06 172 ASN A N 1
ATOM 1327 C CA . ASN A 1 172 ? 34.867 15.412 -47.804 1.00 93.06 172 ASN A CA 1
ATOM 1328 C C . ASN A 1 172 ? 34.456 15.670 -49.266 1.00 93.06 172 ASN A C 1
ATOM 1330 O O . ASN A 1 172 ? 35.308 15.662 -50.145 1.00 93.06 172 ASN A O 1
ATOM 1334 N N . SER A 1 173 ? 33.167 15.917 -49.535 1.00 91.50 173 SER A N 1
ATOM 1335 C CA . SER A 1 173 ? 32.665 16.270 -50.873 1.00 91.50 173 SER A CA 1
ATOM 1336 C C . SER A 1 173 ? 32.933 1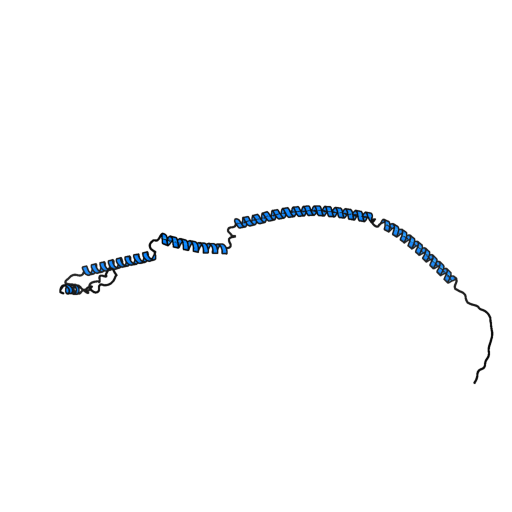7.721 -51.293 1.00 91.50 173 SER A C 1
ATOM 1338 O O . SER A 1 173 ? 32.837 18.038 -52.478 1.00 91.50 173 SER A O 1
ATOM 1340 N N . ALA A 1 174 ? 33.242 18.610 -50.342 1.00 92.62 174 ALA A N 1
ATOM 1341 C CA . ALA A 1 174 ? 33.561 20.009 -50.621 1.00 92.62 174 ALA A CA 1
ATOM 1342 C C . ALA A 1 174 ? 35.018 20.199 -51.078 1.00 92.62 174 ALA A C 1
ATOM 1344 O O . ALA A 1 174 ? 35.300 21.143 -51.819 1.00 92.62 174 ALA A O 1
ATOM 1345 N N . LEU A 1 175 ? 35.906 19.290 -50.662 1.00 91.06 175 LEU A N 1
ATOM 1346 C CA . LEU A 1 175 ? 37.312 19.228 -51.060 1.00 91.06 175 LEU A CA 1
ATOM 1347 C C . LEU A 1 175 ? 37.448 18.980 -52.571 1.00 91.06 175 LEU A C 1
ATOM 1349 O O . LEU A 1 175 ? 36.716 18.173 -53.152 1.00 91.06 175 LEU A O 1
ATOM 1353 N N . ARG A 1 176 ? 38.394 19.659 -53.226 1.00 87.75 176 ARG A N 1
ATOM 1354 C CA . ARG A 1 176 ? 38.588 19.608 -54.681 1.00 87.75 176 ARG A CA 1
ATOM 1355 C C . ARG A 1 176 ? 40.022 19.282 -55.076 1.00 87.75 176 ARG A C 1
ATOM 1357 O O . ARG A 1 176 ? 40.980 19.979 -54.748 1.00 87.75 176 ARG A O 1
ATOM 1364 N N . MET A 1 177 ? 40.153 18.272 -55.926 1.00 84.25 177 MET A N 1
ATOM 1365 C CA . MET A 1 177 ? 41.415 17.959 -56.589 1.00 84.25 177 MET A CA 1
ATOM 1366 C C . MET A 1 177 ? 41.734 18.944 -57.724 1.00 84.25 177 MET A C 1
ATOM 1368 O O . MET A 1 177 ? 40.812 19.400 -58.403 1.00 84.25 177 MET A O 1
ATOM 1372 N N . PRO A 1 178 ? 43.021 19.251 -57.980 1.00 83.50 178 PRO A N 1
ATOM 1373 C CA . PRO A 1 178 ? 44.210 18.765 -57.267 1.00 83.50 178 PRO A CA 1
ATOM 1374 C C . PRO A 1 178 ? 44.602 19.594 -56.032 1.00 83.50 178 PRO A C 1
ATOM 1376 O O . PRO A 1 178 ? 45.599 19.287 -55.389 1.00 83.50 178 PRO A O 1
ATOM 1379 N N . ARG A 1 179 ? 43.853 20.656 -55.714 1.00 86.31 179 ARG A N 1
ATOM 1380 C CA . ARG A 1 179 ? 44.215 21.647 -54.692 1.00 86.31 179 ARG A CA 1
ATOM 1381 C C . ARG A 1 179 ? 44.338 21.040 -53.292 1.00 86.31 179 ARG A C 1
ATOM 1383 O O . ARG A 1 179 ? 45.300 21.335 -52.589 1.00 86.31 179 ARG A O 1
ATOM 1390 N N . ASP A 1 180 ? 43.398 20.169 -52.940 1.00 88.06 180 ASP A N 1
ATOM 1391 C CA . ASP A 1 180 ? 43.182 19.719 -51.562 1.00 88.06 180 ASP A CA 1
ATOM 1392 C C . ASP A 1 180 ? 43.676 18.263 -51.347 1.00 88.06 180 ASP A C 1
ATOM 1394 O O . ASP A 1 180 ? 43.233 17.557 -50.445 1.00 88.06 180 ASP A O 1
ATOM 1398 N N . GLU A 1 181 ? 44.620 17.789 -52.179 1.00 86.88 181 GLU A N 1
ATOM 1399 C CA . GLU A 1 181 ? 45.136 16.400 -52.199 1.00 86.88 181 GLU A CA 1
ATOM 1400 C C . GLU A 1 181 ? 45.651 15.898 -50.832 1.00 86.88 181 GLU A C 1
ATOM 1402 O O . GLU A 1 181 ? 45.520 14.714 -50.493 1.00 86.88 181 GLU A O 1
ATOM 1407 N N . TYR A 1 182 ? 46.251 16.806 -50.061 1.00 89.50 182 TYR A N 1
ATOM 1408 C CA . TYR A 1 182 ? 46.874 16.534 -48.764 1.00 89.50 182 TYR A CA 1
ATOM 1409 C C . TYR A 1 182 ? 45.946 16.819 -47.580 1.00 89.50 182 TYR A C 1
ATOM 1411 O O . TYR A 1 182 ? 46.311 16.479 -46.453 1.00 89.50 182 TYR A O 1
ATOM 1419 N N . GLU A 1 183 ? 44.781 17.431 -47.814 1.00 91.12 183 GLU A N 1
ATOM 1420 C CA . GLU A 1 183 ? 43.853 17.817 -46.752 1.00 91.12 183 GLU A CA 1
ATOM 1421 C C . GLU A 1 183 ? 43.262 16.562 -46.078 1.00 91.12 183 GLU A C 1
ATOM 1423 O O . GLU A 1 183 ? 42.928 15.589 -46.768 1.00 91.12 183 GLU A O 1
ATOM 1428 N N . PRO A 1 184 ? 43.189 16.516 -44.732 1.00 92.06 184 PRO A N 1
ATOM 1429 C CA . PRO A 1 184 ? 42.729 15.327 -44.035 1.00 92.06 184 PRO A CA 1
ATOM 1430 C C . PRO A 1 184 ? 41.239 15.074 -44.278 1.00 92.06 184 PRO A C 1
ATOM 1432 O O . PRO A 1 184 ? 40.398 15.949 -44.075 1.00 92.06 184 PRO A O 1
ATOM 1435 N N . LEU A 1 185 ? 40.903 13.839 -44.647 1.00 90.50 185 LEU A N 1
ATOM 1436 C CA . LEU A 1 185 ? 39.516 13.407 -44.790 1.00 90.50 185 LEU A CA 1
ATOM 1437 C C . LEU A 1 185 ? 38.863 13.276 -43.410 1.00 90.50 185 LEU A C 1
ATOM 1439 O O . LEU A 1 185 ? 39.372 12.582 -42.525 1.00 90.50 185 LEU A O 1
ATOM 1443 N N . SER A 1 186 ? 37.694 13.893 -43.245 1.00 92.56 186 SER A N 1
ATOM 1444 C CA . SER A 1 186 ? 36.851 13.698 -42.069 1.00 92.56 186 SER A CA 1
ATOM 1445 C C . SER A 1 186 ? 36.379 12.244 -42.006 1.00 92.56 186 SER A C 1
ATOM 1447 O O . SER A 1 186 ? 35.956 11.664 -43.012 1.00 92.56 186 SER A O 1
ATOM 1449 N N . VAL A 1 187 ? 36.493 11.637 -40.826 1.00 91.88 187 VAL A N 1
ATOM 1450 C CA . VAL A 1 187 ? 36.310 10.195 -40.628 1.00 91.88 187 VAL A CA 1
ATOM 1451 C C . VAL A 1 187 ? 34.845 9.800 -40.793 1.00 91.88 187 VAL A C 1
ATOM 1453 O O . VAL A 1 187 ? 33.957 10.448 -40.257 1.00 91.88 187 VAL A O 1
ATOM 1456 N N . VAL A 1 188 ? 34.603 8.693 -41.498 1.00 91.50 188 VAL A N 1
ATOM 1457 C CA . VAL A 1 188 ? 33.290 8.037 -41.543 1.00 91.50 188 VAL A CA 1
ATOM 1458 C C . VAL A 1 188 ? 33.326 6.804 -40.637 1.00 91.50 188 VAL A C 1
ATOM 1460 O O . VAL A 1 188 ? 34.126 5.885 -40.836 1.00 91.50 188 VAL A O 1
ATOM 1463 N N . TYR A 1 189 ? 32.453 6.801 -39.639 1.00 91.81 189 TYR A N 1
ATOM 1464 C CA . TYR A 1 189 ? 32.253 5.751 -38.650 1.00 91.81 189 TYR A CA 1
ATOM 1465 C C . TYR A 1 189 ? 31.347 4.637 -39.193 1.00 91.81 189 TYR A C 1
ATOM 1467 O O . TYR A 1 189 ? 30.486 4.849 -40.052 1.00 91.81 189 TYR A O 1
ATOM 1475 N N . LYS A 1 190 ? 31.532 3.421 -38.685 1.00 89.62 190 LYS A N 1
ATOM 1476 C CA . LYS A 1 190 ? 30.692 2.253 -38.989 1.00 89.62 190 LYS A CA 1
ATOM 1477 C C . LYS A 1 190 ? 29.364 2.293 -38.211 1.00 89.62 190 LYS A C 1
ATOM 1479 O O . LYS A 1 190 ? 29.149 3.141 -37.353 1.00 89.62 190 LYS A O 1
ATOM 1484 N N . ALA A 1 191 ? 28.467 1.339 -38.479 1.00 81.06 191 ALA A N 1
ATOM 1485 C CA . ALA A 1 191 ? 27.169 1.220 -37.794 1.00 81.06 191 ALA A CA 1
ATOM 1486 C C . ALA A 1 191 ? 27.261 0.858 -36.291 1.00 81.06 191 ALA A C 1
ATOM 1488 O O . ALA A 1 191 ? 26.273 0.993 -35.570 1.00 81.06 191 ALA A O 1
ATOM 1489 N N . ASP A 1 192 ? 28.429 0.402 -35.837 1.00 79.44 192 ASP A N 1
ATOM 1490 C CA . ASP A 1 192 ? 28.801 0.159 -34.436 1.00 79.44 192 ASP A CA 1
ATOM 1491 C C . ASP A 1 192 ? 29.326 1.431 -33.724 1.00 79.44 192 ASP A C 1
ATOM 1493 O O . ASP A 1 192 ? 29.426 1.449 -32.498 1.00 79.44 192 ASP A O 1
ATOM 1497 N N . GLY A 1 193 ? 29.593 2.513 -34.469 1.00 83.50 193 GLY A N 1
ATOM 1498 C CA . GLY A 1 193 ? 30.207 3.750 -33.978 1.00 83.50 193 GLY A CA 1
ATOM 1499 C C . GLY A 1 193 ? 31.740 3.744 -33.982 1.00 83.50 193 GLY A C 1
ATOM 1500 O O . GLY A 1 193 ? 32.350 4.741 -33.604 1.00 83.50 193 GLY A O 1
ATOM 1501 N N . GLU A 1 194 ? 32.390 2.665 -34.422 1.00 88.75 194 GLU A N 1
ATOM 1502 C CA . GLU A 1 194 ? 33.847 2.587 -34.493 1.00 88.75 194 GLU A CA 1
ATOM 1503 C C . GLU A 1 194 ? 34.405 3.204 -35.782 1.00 88.75 194 GLU A C 1
ATOM 1505 O O . GLU A 1 194 ? 33.813 3.150 -36.869 1.00 88.75 194 GLU A O 1
ATOM 1510 N N . ARG A 1 195 ? 35.616 3.761 -35.679 1.00 89.00 195 ARG A N 1
ATOM 1511 C CA . ARG A 1 195 ? 36.401 4.194 -36.837 1.00 89.00 195 ARG A CA 1
ATOM 1512 C C . ARG A 1 195 ? 36.920 2.969 -37.591 1.00 89.00 195 ARG A C 1
ATOM 1514 O O . ARG A 1 195 ? 37.529 2.079 -37.003 1.00 89.00 195 ARG A O 1
ATOM 1521 N N . SER A 1 196 ? 36.763 2.946 -38.915 1.00 86.38 196 SER A N 1
ATOM 1522 C CA . SER A 1 196 ? 37.414 1.918 -39.734 1.00 86.38 196 SER A CA 1
ATOM 1523 C C . SER A 1 196 ? 38.940 2.074 -39.705 1.00 86.38 196 SER A C 1
ATOM 1525 O O . SER A 1 196 ? 39.460 3.146 -40.018 1.00 86.38 196 SER A O 1
ATOM 1527 N N . VAL A 1 197 ? 39.655 0.992 -39.375 1.00 85.50 197 VAL A N 1
ATOM 1528 C CA . VAL A 1 197 ? 41.131 0.932 -39.343 1.00 85.50 197 VAL A CA 1
ATOM 1529 C C . VAL A 1 197 ? 41.740 1.289 -40.705 1.00 85.50 197 VAL A C 1
ATOM 1531 O O . VAL A 1 197 ? 42.781 1.932 -40.770 1.00 85.50 197 VAL A O 1
ATOM 1534 N N . HIS A 1 198 ? 41.051 0.935 -41.792 1.00 83.12 198 HIS A N 1
ATOM 1535 C CA . HIS A 1 198 ? 41.480 1.195 -43.169 1.00 83.12 198 HIS A CA 1
ATOM 1536 C C . HIS A 1 198 ? 40.955 2.528 -43.735 1.00 83.12 198 HIS A C 1
ATOM 1538 O O . HIS A 1 198 ? 40.989 2.731 -44.946 1.00 83.12 198 HIS A O 1
ATOM 1544 N N . PHE A 1 199 ? 40.430 3.436 -42.901 1.00 87.25 199 PHE A N 1
ATOM 1545 C CA . PHE A 1 199 ? 39.978 4.743 -43.386 1.00 87.25 199 PHE A CA 1
ATOM 1546 C C . PHE A 1 199 ? 41.189 5.610 -43.793 1.00 87.25 199 PHE A C 1
ATOM 1548 O O . PHE A 1 199 ? 42.040 5.878 -42.937 1.00 87.25 199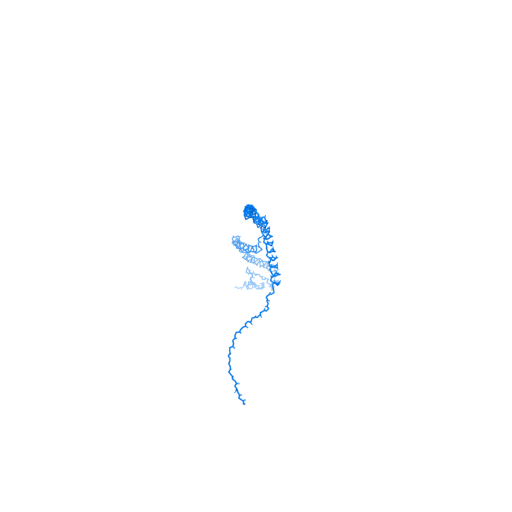 PHE A O 1
ATOM 1555 N N . PRO A 1 200 ? 41.287 6.063 -45.059 1.00 89.75 200 PRO A N 1
ATOM 1556 C CA . PRO A 1 200 ? 42.444 6.804 -45.556 1.00 89.75 200 PRO A CA 1
ATOM 1557 C C . PRO A 1 200 ? 42.583 8.160 -44.857 1.00 89.75 200 PRO A C 1
ATOM 1559 O O . PRO A 1 200 ? 41.592 8.816 -44.546 1.00 89.75 200 PRO A O 1
ATOM 1562 N N . ALA A 1 201 ? 43.822 8.604 -44.635 1.00 88.44 201 ALA A N 1
ATOM 1563 C CA . ALA A 1 201 ? 44.082 9.893 -43.995 1.00 88.44 201 ALA A CA 1
ATOM 1564 C C . ALA A 1 201 ? 43.731 11.087 -44.901 1.00 88.44 201 ALA A C 1
ATOM 1566 O O . ALA A 1 201 ? 43.229 12.094 -44.418 1.00 88.44 201 ALA A O 1
ATOM 1567 N N . ASN A 1 202 ? 43.990 10.970 -46.204 1.00 90.44 202 ASN A N 1
ATOM 1568 C CA . ASN A 1 202 ? 43.713 11.977 -47.229 1.00 90.44 202 ASN A CA 1
ATOM 1569 C C . ASN A 1 202 ? 43.503 11.305 -48.597 1.00 90.44 202 ASN A C 1
ATOM 1571 O O . ASN A 1 202 ? 43.688 10.092 -48.744 1.00 90.44 202 ASN A O 1
ATOM 1575 N N . PHE A 1 203 ? 43.135 12.089 -49.607 1.00 86.81 203 PHE A N 1
ATOM 1576 C CA . PHE A 1 203 ? 42.889 11.584 -50.956 1.00 86.81 203 PHE A CA 1
ATOM 1577 C C . PHE A 1 203 ? 44.108 10.907 -51.597 1.00 86.81 203 PHE A C 1
ATOM 1579 O O . PHE A 1 203 ? 43.967 9.845 -52.204 1.00 86.81 203 PHE A O 1
ATOM 1586 N N . ARG A 1 204 ? 45.318 11.451 -51.402 1.00 85.69 204 ARG A N 1
ATOM 1587 C CA . ARG A 1 204 ? 46.554 10.813 -51.887 1.00 85.69 204 ARG A CA 1
ATOM 1588 C C . ARG A 1 204 ? 46.726 9.393 -51.341 1.00 85.69 204 ARG A C 1
ATOM 1590 O O . ARG A 1 204 ? 47.092 8.488 -52.087 1.00 85.69 204 ARG A O 1
ATOM 1597 N N . SER A 1 205 ? 46.410 9.198 -50.058 1.00 86.94 205 SER A N 1
ATOM 1598 C CA . SER A 1 205 ? 46.435 7.883 -49.404 1.00 86.94 205 SER A CA 1
ATOM 1599 C C . SER A 1 205 ? 45.382 6.931 -49.980 1.00 86.94 205 SER A C 1
ATOM 1601 O O . SER A 1 205 ? 45.644 5.738 -50.105 1.00 86.94 205 SER A O 1
ATOM 1603 N N . LEU A 1 206 ? 44.202 7.441 -50.355 1.00 84.81 206 LEU A N 1
ATOM 1604 C CA . LEU A 1 206 ? 43.141 6.644 -50.979 1.00 84.81 206 LEU A CA 1
ATOM 1605 C C . LEU A 1 206 ? 43.581 6.088 -52.346 1.00 84.81 206 LEU A C 1
ATOM 1607 O O . LEU A 1 206 ? 43.467 4.886 -52.561 1.00 84.81 206 LEU A O 1
ATOM 1611 N N . TRP A 1 207 ? 44.147 6.907 -53.242 1.00 83.31 207 TRP A N 1
ATOM 1612 C CA . TRP A 1 207 ? 44.591 6.413 -54.560 1.00 83.31 207 TRP A CA 1
ATOM 1613 C C . TRP A 1 207 ? 45.888 5.607 -54.537 1.00 83.31 207 TRP A C 1
ATOM 1615 O O . TRP A 1 207 ? 46.154 4.880 -55.491 1.00 83.31 207 TRP A O 1
ATOM 1625 N N . SER A 1 208 ? 46.695 5.676 -53.472 1.00 83.19 208 SER A N 1
ATOM 1626 C CA . SER A 1 208 ? 47.836 4.760 -53.341 1.00 83.19 208 SER A CA 1
ATOM 1627 C C . SER A 1 208 ? 47.429 3.296 -53.130 1.00 83.19 208 SER A C 1
ATOM 1629 O O . SER A 1 208 ? 48.239 2.422 -53.422 1.00 83.19 208 SER A O 1
ATOM 1631 N N . TYR A 1 209 ? 46.193 3.016 -52.690 1.00 73.12 209 TYR A N 1
ATOM 1632 C CA . TYR A 1 209 ? 45.673 1.644 -52.598 1.00 73.12 209 TYR A CA 1
ATOM 1633 C C . TYR A 1 209 ? 45.276 1.043 -53.957 1.00 73.12 209 TYR A C 1
ATOM 1635 O O . TYR A 1 209 ? 45.294 -0.170 -54.094 1.00 73.12 209 TYR A O 1
ATOM 1643 N N . ASP A 1 210 ? 44.971 1.862 -54.969 1.00 66.19 210 ASP A N 1
ATOM 1644 C CA . ASP A 1 210 ? 44.505 1.424 -56.303 1.00 66.19 210 ASP A CA 1
ATOM 1645 C C . ASP A 1 210 ? 45.656 0.968 -57.234 1.00 66.19 210 ASP A C 1
ATOM 1647 O O . ASP A 1 210 ? 45.485 0.789 -58.437 1.00 66.19 210 ASP A O 1
ATOM 1651 N N . ARG A 1 211 ? 46.878 0.840 -56.694 1.00 57.25 211 ARG A N 1
ATOM 1652 C CA . ARG A 1 211 ? 48.093 0.418 -57.421 1.00 57.25 211 ARG A CA 1
ATOM 1653 C C . ARG A 1 211 ? 48.801 -0.788 -56.785 1.00 57.25 211 ARG A C 1
ATOM 1655 O O . ARG A 1 211 ? 49.985 -0.995 -57.056 1.00 57.25 211 ARG A O 1
ATOM 1662 N N . MET A 1 212 ? 48.096 -1.544 -55.941 1.00 52.12 212 MET A N 1
ATOM 1663 C CA . MET A 1 212 ? 48.504 -2.849 -55.400 1.00 52.12 212 MET A CA 1
ATOM 1664 C C . MET A 1 212 ? 47.522 -3.931 -55.843 1.00 52.12 212 MET A C 1
ATOM 1666 O O . MET A 1 212 ? 48.020 -5.023 -56.186 1.00 52.12 212 MET A O 1
#

Radius of gyration: 75.34 Å; chains: 1; bounding box: 101×44×218 Å

Secondary structure (DSSP, 8-state):
--------------------HHHHHHHHHHHHHHHHHHHHHHHHHHHHHHHHHHHSPPHHHHHHHHHHHHHHHHHHHHHHHHHHHHHHHHHHHHHHHHHHHHHHHHHH-GGGS-HHHHHHHHHHHHHHHHHHHHHHHHHH-SS-HHHHHHHHHHHHHHHHHHHHHHHHHHHHHH--TTTTTTSBPPPPB-TTSPBPTT--SBHHHHHHGGG-

Foldseek 3Di:
DDDDDDDDDDDDDDDDDDDDVVVVVVVVVVVVVVVVVVVVVVVVVVVVVVVVVVVDDDVVNVVVVVVVVVVVVVVVVVVVVVVVVVVVVVVVVVVVVVVVVVVVCCVPDPVNCDVVNVVVVVVVVVVVCVVVVVVVCVVPVVADPVRVVVVVVLVVLQVVLVVQQVVLVVVLVVDDPPVCQQPARRFRADSVRDTDPPTARGNVRVVVVVPD

Sequence (212 aa):
MDSPSTARSQTGQLQLPGPDTESIKRMIESMQLTVATLGANFDQLNAQSTKLSTLGPTMDDASAQITQLGAQIRSMDARQEKKIEKLKTLMREDLMQVTLKKLEKDANSPALYSPLIQTQIRTQLAIQVEAQVAAQIGTHLPVSLREQINESRRELRRVSVGLENSESRRINSALRMPRDEYEPLSVVYKADGERSVHFPANFRSLWSYDRM